Protein AF-A0A8J2P6U9-F1 (afdb_monomer_lite)

Radius of gyration: 31.97 Å; chains: 1; bounding box: 66×65×89 Å

InterPro domains:
  IPR006578 MADF domain [PF10545] (1-59)
  IPR006578 MADF domain [PS51029] (1-64)
  IPR039353 Transcription factor Adf-1 [PTHR12243] (1-194)

Organism: NCBI:txid39272

Structure (mmCIF, N/CA/C/O backbone):
data_AF-A0A8J2P6U9-F1
#
_entry.id   AF-A0A8J2P6U9-F1
#
loop_
_atom_site.group_PDB
_atom_site.id
_atom_site.type_symbol
_atom_site.label_atom_id
_atom_site.label_alt_id
_atom_site.label_comp_id
_atom_site.label_asym_id
_atom_site.label_entity_id
_atom_site.label_seq_id
_atom_site.pdbx_PDB_ins_code
_atom_site.Cartn_x
_atom_site.Cartn_y
_atom_site.Cartn_z
_atom_site.occupancy
_atom_site.B_iso_or_equiv
_atom_site.auth_seq_id
_atom_site.auth_comp_id
_atom_site.auth_asym_id
_atom_site.auth_atom_id
_atom_site.pdbx_PDB_model_num
ATOM 1 N N . MET A 1 1 ? -22.580 -12.834 6.975 1.00 87.69 1 MET A N 1
ATOM 2 C CA . MET A 1 1 ? -21.460 -12.932 6.014 1.00 87.69 1 MET A CA 1
ATOM 3 C C . MET A 1 1 ? -20.119 -12.371 6.513 1.00 87.69 1 MET A C 1
ATOM 5 O O . MET A 1 1 ? -19.287 -13.164 6.919 1.00 87.69 1 MET A O 1
ATOM 9 N N . TRP A 1 2 ? -19.844 -11.053 6.561 1.00 96.69 2 TRP A N 1
ATOM 10 C CA . TRP A 1 2 ? -18.490 -10.567 6.950 1.00 96.69 2 TRP A CA 1
ATOM 11 C C . TRP A 1 2 ? -18.058 -10.901 8.389 1.00 96.69 2 TRP A C 1
ATOM 13 O O . TRP A 1 2 ? -16.867 -11.063 8.644 1.00 96.69 2 TRP A O 1
ATOM 23 N N . LYS A 1 3 ? -19.014 -11.014 9.320 1.00 97.88 3 LYS A N 1
ATOM 24 C CA . LYS A 1 3 ? -18.744 -11.403 10.712 1.00 97.88 3 LYS A CA 1
ATOM 25 C C . LYS A 1 3 ? -18.171 -12.821 10.805 1.00 97.88 3 LYS A C 1
ATOM 27 O O . LYS A 1 3 ? -17.200 -13.021 11.512 1.00 97.88 3 LYS A O 1
ATOM 32 N N . GLU A 1 4 ? -18.696 -13.771 10.033 1.00 98.12 4 GLU A N 1
ATOM 33 C CA . GLU A 1 4 ? -18.226 -15.166 10.044 1.00 98.12 4 GLU A CA 1
ATOM 34 C C . GLU A 1 4 ? -16.792 -15.294 9.521 1.00 98.12 4 GLU A C 1
ATOM 36 O O . GLU A 1 4 ? -15.976 -16.010 10.099 1.00 98.12 4 GLU A O 1
ATOM 41 N N . VAL A 1 5 ? -16.462 -14.565 8.449 1.00 97.25 5 VAL A N 1
ATOM 42 C CA . VAL A 1 5 ? -15.096 -14.518 7.904 1.00 97.25 5 VAL A CA 1
ATOM 43 C C . VAL A 1 5 ? -14.132 -13.938 8.941 1.00 97.25 5 VAL A C 1
ATOM 45 O O . VAL A 1 5 ? -13.061 -14.493 9.169 1.00 97.25 5 VAL A O 1
ATOM 48 N N . ALA A 1 6 ? -14.535 -12.858 9.614 1.00 97.69 6 ALA A N 1
ATOM 49 C CA . ALA A 1 6 ? -13.771 -12.240 10.692 1.00 97.69 6 ALA A CA 1
ATOM 50 C C . ALA A 1 6 ? -13.547 -13.193 11.879 1.00 97.69 6 ALA A C 1
ATOM 52 O O . ALA A 1 6 ? -12.420 -13.313 12.359 1.00 97.69 6 ALA A O 1
ATOM 53 N N . THR A 1 7 ? -14.575 -13.948 12.281 1.00 98.19 7 THR A N 1
ATOM 54 C CA . THR A 1 7 ? -14.472 -14.987 13.316 1.00 98.19 7 THR A CA 1
ATOM 55 C C . THR A 1 7 ? -13.487 -16.088 12.920 1.00 98.19 7 THR A C 1
ATOM 57 O O . THR A 1 7 ? -12.610 -16.428 13.711 1.00 98.19 7 THR A O 1
ATOM 60 N N . LYS A 1 8 ? -13.566 -16.610 11.687 1.00 97.81 8 LYS A N 1
ATOM 61 C CA . LYS A 1 8 ? -12.635 -17.643 11.194 1.00 97.81 8 LYS A CA 1
ATOM 62 C C . LYS A 1 8 ? -11.186 -17.149 11.145 1.00 97.81 8 LYS A C 1
ATOM 64 O O . LYS A 1 8 ? -10.274 -17.900 11.474 1.00 97.81 8 LYS A O 1
ATOM 69 N N . LEU A 1 9 ? -10.980 -15.885 10.773 1.00 96.81 9 LEU A N 1
ATOM 70 C CA . LEU A 1 9 ? -9.660 -15.250 10.698 1.00 96.81 9 LEU A CA 1
ATOM 71 C C . LEU A 1 9 ? -9.182 -14.656 12.033 1.00 96.81 9 LEU A C 1
ATOM 73 O O . LEU A 1 9 ? -8.098 -14.071 12.074 1.00 96.81 9 LEU A O 1
ATOM 77 N N . LYS A 1 10 ? -9.978 -14.764 13.109 1.00 97.81 10 LYS A N 1
ATOM 78 C CA . LYS A 1 10 ? -9.696 -14.185 14.437 1.00 97.81 10 LYS A CA 1
ATOM 79 C C . LYS A 1 10 ? -9.263 -12.712 14.361 1.00 97.81 10 LYS A C 1
ATOM 81 O O . LYS A 1 10 ? -8.325 -12.292 15.030 1.00 97.81 10 LYS A O 1
ATOM 86 N N . SER A 1 11 ? -9.914 -11.940 13.493 1.00 97.00 11 SER A N 1
ATOM 87 C CA . SER A 1 11 ? -9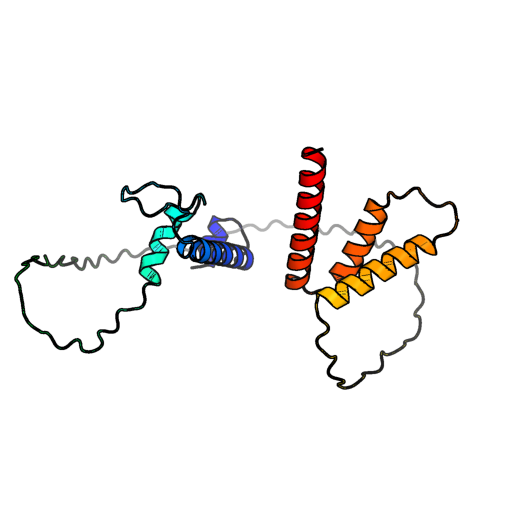.559 -10.550 13.184 1.00 97.00 11 SER A CA 1
ATOM 88 C C . SER A 1 11 ? -10.801 -9.666 13.169 1.00 97.00 11 SER A C 1
ATOM 90 O O . SER A 1 11 ? -11.902 -10.156 12.941 1.00 97.00 11 SER A O 1
ATOM 92 N N . ASP A 1 12 ? -10.637 -8.357 13.364 1.00 97.56 12 ASP A N 1
ATOM 93 C CA . ASP A 1 12 ? -11.759 -7.416 13.295 1.00 97.56 12 ASP A CA 1
ATOM 94 C C . ASP A 1 12 ? -12.357 -7.334 11.876 1.00 97.56 12 ASP A C 1
ATOM 96 O O . ASP A 1 12 ? -11.643 -7.371 10.866 1.00 97.56 12 ASP A O 1
ATOM 100 N N . VAL A 1 13 ? -13.681 -7.178 11.793 1.00 97.94 13 VAL A N 1
ATOM 101 C CA . VAL A 1 13 ? -14.428 -7.060 10.531 1.00 97.94 13 VAL A CA 1
ATOM 102 C C . VAL A 1 13 ? -13.905 -5.912 9.663 1.00 97.94 13 VAL A C 1
ATOM 104 O O . VAL A 1 13 ? -13.823 -6.049 8.440 1.00 97.94 13 VAL A O 1
ATOM 107 N N . THR A 1 14 ? -13.555 -4.778 10.268 1.00 97.31 14 THR A N 1
ATOM 108 C CA . THR A 1 14 ? -13.016 -3.602 9.573 1.00 97.31 14 THR A CA 1
ATOM 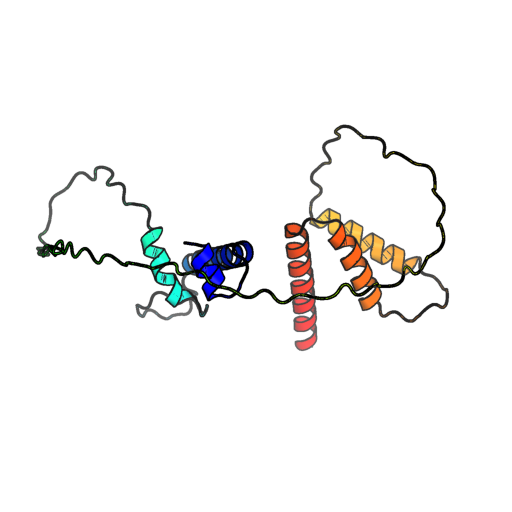109 C C . THR A 1 14 ? -11.667 -3.912 8.926 1.00 97.31 14 THR A C 1
ATOM 111 O O . THR A 1 14 ? -11.477 -3.638 7.738 1.00 97.31 14 THR A O 1
ATOM 114 N N . THR A 1 15 ? -10.774 -4.584 9.653 1.00 96.19 15 THR A N 1
ATOM 115 C CA . THR A 1 15 ? -9.463 -5.024 9.163 1.00 96.19 15 THR A CA 1
ATOM 116 C C . THR A 1 15 ? -9.602 -6.018 8.017 1.00 96.19 15 THR A C 1
ATOM 118 O O . THR A 1 15 ? -8.948 -5.858 6.985 1.00 96.19 15 THR A O 1
ATOM 121 N N . VAL A 1 16 ? -10.489 -7.009 8.150 1.00 98.00 16 VAL A N 1
ATOM 122 C CA . VAL A 1 16 ? -10.743 -8.003 7.095 1.00 98.00 16 VAL A CA 1
ATOM 123 C C . VAL A 1 16 ? -11.269 -7.330 5.829 1.00 98.00 16 VAL A C 1
ATOM 125 O O . VAL A 1 16 ? -10.755 -7.581 4.739 1.00 98.00 16 VAL A O 1
ATOM 128 N N . LYS A 1 17 ? -12.231 -6.409 5.957 1.00 97.00 17 LYS A N 1
ATOM 129 C CA . LYS A 1 17 ? -12.748 -5.638 4.817 1.00 97.00 17 LYS A CA 1
ATOM 130 C C . LYS A 1 17 ? -11.663 -4.786 4.157 1.00 97.00 17 LYS A C 1
ATOM 132 O O . LYS A 1 17 ? -11.590 -4.757 2.929 1.00 97.00 17 LYS A O 1
ATOM 137 N N . LYS A 1 18 ? -10.815 -4.117 4.948 1.00 97.31 18 LYS A N 1
ATOM 138 C CA . LYS A 1 18 ? -9.689 -3.314 4.441 1.00 97.31 18 LYS A CA 1
ATOM 139 C C . LYS A 1 18 ? -8.697 -4.190 3.671 1.00 97.31 18 LYS A C 1
ATOM 141 O O . LYS A 1 18 ? -8.331 -3.858 2.549 1.00 97.31 18 LYS A O 1
ATOM 146 N N . LYS A 1 19 ? -8.317 -5.347 4.222 1.00 96.88 19 LYS A N 1
ATOM 147 C CA . LYS A 1 19 ? -7.418 -6.306 3.559 1.00 96.88 19 LYS A CA 1
ATOM 148 C C . LYS A 1 19 ? -8.011 -6.855 2.264 1.00 96.88 19 LYS A C 1
ATOM 150 O O . LYS A 1 19 ? -7.319 -6.867 1.251 1.00 96.88 19 LYS A O 1
ATOM 155 N N . TRP A 1 20 ? -9.284 -7.248 2.276 1.00 96.69 20 TRP A N 1
ATOM 156 C CA . TRP A 1 20 ? -9.974 -7.723 1.077 1.00 96.69 20 TRP A CA 1
ATOM 157 C C . TRP A 1 20 ? -10.029 -6.655 -0.018 1.00 96.69 20 TRP A C 1
ATOM 159 O O . TRP A 1 20 ? -9.724 -6.945 -1.173 1.00 96.69 20 TRP A O 1
ATOM 169 N N . ARG A 1 21 ? -10.352 -5.405 0.341 1.00 96.50 21 ARG A N 1
ATOM 170 C CA . ARG A 1 21 ? -10.326 -4.275 -0.596 1.00 96.50 21 ARG A CA 1
ATOM 171 C C . ARG A 1 21 ? -8.948 -4.135 -1.243 1.00 96.50 21 ARG A C 1
ATOM 173 O O . ARG A 1 21 ? -8.860 -4.193 -2.461 1.00 96.50 21 ARG A O 1
ATOM 180 N N . ASN A 1 22 ? -7.887 -4.084 -0.439 1.00 95.62 22 ASN A N 1
ATOM 181 C CA . ASN A 1 22 ? -6.518 -3.945 -0.940 1.00 95.62 22 ASN A CA 1
ATOM 182 C C . ASN A 1 22 ? -6.092 -5.105 -1.859 1.00 95.62 22 ASN A C 1
ATOM 184 O O . ASN A 1 22 ? -5.378 -4.878 -2.839 1.00 95.62 22 ASN A O 1
ATOM 188 N N . LEU A 1 23 ? -6.518 -6.340 -1.556 1.00 96.62 23 LEU A N 1
ATOM 189 C CA . LEU A 1 23 ? -6.275 -7.508 -2.409 1.00 96.62 23 LEU A CA 1
ATOM 190 C C . LEU A 1 23 ? -6.957 -7.349 -3.769 1.00 96.62 23 LEU A C 1
ATOM 192 O O . LEU A 1 23 ? -6.298 -7.491 -4.795 1.00 96.62 23 LEU A O 1
ATOM 196 N N . ARG A 1 24 ? -8.246 -6.993 -3.792 1.00 96.06 24 ARG A N 1
ATOM 197 C CA . ARG A 1 24 ? -8.964 -6.757 -5.053 1.00 96.06 24 ARG A CA 1
ATOM 198 C C . ARG A 1 24 ? -8.372 -5.596 -5.848 1.00 96.06 24 ARG A C 1
ATOM 200 O O . ARG A 1 24 ? -8.187 -5.719 -7.050 1.00 96.06 24 ARG A O 1
ATOM 207 N N . ASP A 1 25 ? -8.050 -4.485 -5.194 1.00 94.81 25 ASP A N 1
ATOM 208 C CA . ASP A 1 25 ? -7.504 -3.304 -5.870 1.00 94.81 25 ASP A CA 1
ATOM 209 C C . ASP A 1 25 ? -6.138 -3.614 -6.496 1.00 94.81 25 ASP A C 1
ATOM 211 O O . ASP A 1 25 ? -5.843 -3.205 -7.620 1.00 94.81 25 ASP A O 1
ATOM 215 N N . THR A 1 26 ? -5.317 -4.403 -5.796 1.00 95.00 26 THR A N 1
ATOM 216 C CA . THR A 1 26 ? -4.050 -4.906 -6.337 1.00 95.00 26 THR A CA 1
ATOM 217 C C . THR A 1 26 ? -4.286 -5.855 -7.501 1.00 95.00 26 THR A C 1
ATOM 219 O O . THR A 1 26 ? -3.652 -5.681 -8.535 1.00 95.00 26 THR A O 1
ATOM 222 N N . PHE A 1 27 ? -5.241 -6.779 -7.387 1.00 94.38 27 PHE A N 1
ATOM 223 C CA . PHE A 1 27 ? -5.613 -7.667 -8.484 1.00 94.38 27 PHE A CA 1
ATOM 224 C C . PHE A 1 27 ? -5.993 -6.893 -9.749 1.00 94.38 27 PHE A C 1
ATOM 226 O O . PHE A 1 27 ? -5.438 -7.170 -10.805 1.00 94.38 27 PHE A O 1
ATOM 233 N N . TYR A 1 28 ? -6.859 -5.880 -9.651 1.00 91.00 28 TYR A N 1
ATOM 234 C CA . TYR A 1 28 ? -7.261 -5.088 -10.819 1.00 91.00 28 TYR A CA 1
ATOM 235 C C . TYR A 1 28 ? -6.119 -4.273 -11.418 1.00 91.00 28 TYR A C 1
ATOM 237 O O . TYR A 1 28 ? -6.088 -4.033 -12.624 1.00 91.00 28 TYR A O 1
ATOM 245 N N . ARG A 1 29 ? -5.177 -3.820 -10.587 1.00 90.50 29 ARG A N 1
ATOM 246 C CA . ARG A 1 29 ? -3.968 -3.165 -11.080 1.00 90.50 29 ARG A CA 1
ATOM 247 C C . ARG A 1 29 ? -3.098 -4.154 -11.848 1.00 90.50 29 ARG A C 1
ATOM 249 O O . ARG A 1 29 ? -2.648 -3.808 -12.930 1.00 90.50 29 ARG A O 1
ATOM 256 N N . GLU A 1 30 ? -2.888 -5.359 -11.317 1.00 89.69 30 GLU A N 1
ATOM 257 C CA . GLU A 1 30 ? -2.127 -6.423 -11.983 1.00 89.69 30 GLU A CA 1
ATOM 258 C C . GLU A 1 30 ? -2.811 -6.903 -13.269 1.00 89.69 30 GLU A C 1
ATOM 260 O O . GLU A 1 30 ? -2.143 -7.063 -14.282 1.00 89.69 30 GLU A O 1
ATOM 265 N N . SER A 1 31 ? -4.138 -7.061 -13.270 1.00 87.50 31 SER A N 1
ATOM 266 C CA . SER A 1 31 ? -4.892 -7.562 -14.426 1.00 87.50 31 SER A CA 1
ATOM 267 C C . SER A 1 31 ? -4.920 -6.584 -15.600 1.00 87.50 31 SER A C 1
ATOM 269 O O . SER A 1 31 ? -5.190 -6.987 -16.724 1.00 87.50 31 SER A O 1
ATOM 271 N N . LYS A 1 32 ? -4.691 -5.292 -15.337 1.00 85.75 32 LYS A N 1
ATOM 272 C CA . LYS A 1 32 ? -4.597 -4.237 -16.354 1.00 85.75 32 LYS A CA 1
ATOM 273 C C . LYS A 1 32 ? -3.173 -4.020 -16.857 1.00 85.75 32 LYS A C 1
ATOM 275 O O . LYS A 1 32 ? -2.986 -3.222 -17.775 1.00 85.75 32 LYS A O 1
ATOM 280 N N . LYS A 1 33 ? -2.165 -4.657 -16.250 1.00 83.38 33 LYS A N 1
ATOM 281 C CA . LYS A 1 33 ? -0.795 -4.515 -16.738 1.00 83.38 33 LYS A CA 1
ATOM 282 C C . LYS A 1 33 ? -0.704 -5.155 -18.121 1.00 83.38 33 LYS A C 1
ATOM 284 O O . LYS A 1 33 ? -1.152 -6.291 -18.280 1.00 83.38 33 LYS A O 1
ATOM 289 N N . PRO A 1 34 ? -0.127 -4.459 -19.112 1.00 74.06 34 PRO A N 1
ATOM 290 C CA . PRO A 1 34 ? 0.181 -5.101 -20.375 1.00 74.06 34 PRO A CA 1
ATOM 291 C C . PRO A 1 34 ? 1.160 -6.255 -20.111 1.00 74.06 34 PRO A C 1
ATOM 293 O O . PRO A 1 34 ? 2.001 -6.137 -19.209 1.00 74.06 34 PRO A O 1
ATOM 296 N N . PRO A 1 35 ? 1.068 -7.363 -20.866 1.00 66.94 35 PRO A N 1
ATOM 297 C CA . PRO A 1 35 ? 2.048 -8.435 -20.775 1.00 66.94 35 PRO A CA 1
ATOM 298 C C . PRO A 1 35 ? 3.436 -7.824 -20.980 1.00 66.94 35 PRO A C 1
ATOM 300 O O . PRO A 1 35 ? 3.684 -7.125 -21.964 1.00 66.94 35 PRO A O 1
ATOM 303 N N . SER A 1 36 ? 4.312 -7.999 -19.988 1.00 58.34 36 SER A N 1
ATOM 304 C CA . SER A 1 36 ? 5.626 -7.363 -19.989 1.00 58.34 36 SER A CA 1
ATOM 305 C C . SER A 1 36 ? 6.442 -7.966 -21.130 1.00 58.34 36 SER A C 1
ATOM 307 O O . SER A 1 36 ? 6.849 -9.123 -21.067 1.00 58.34 36 SER A O 1
ATOM 309 N N . GLY A 1 37 ? 6.612 -7.199 -22.205 1.00 56.00 37 GLY A N 1
ATOM 310 C CA . GLY A 1 37 ? 7.235 -7.658 -23.436 1.00 56.00 37 GLY A CA 1
ATOM 311 C C . GLY A 1 37 ? 8.704 -8.020 -23.251 1.00 56.00 37 GLY A C 1
ATOM 312 O O . GLY A 1 37 ? 9.538 -7.129 -23.138 1.00 56.00 37 GLY A O 1
ATOM 313 N N . THR A 1 38 ? 8.984 -9.321 -23.319 1.00 46.84 38 THR A N 1
ATOM 314 C CA . THR A 1 38 ? 10.192 -9.889 -23.930 1.00 46.84 38 THR A CA 1
ATOM 315 C C . THR A 1 38 ? 9.798 -11.221 -24.580 1.00 46.84 38 THR A C 1
ATOM 317 O O . THR A 1 38 ? 9.757 -12.248 -23.919 1.00 46.84 38 THR A O 1
ATOM 320 N N . GLY A 1 39 ? 9.444 -11.196 -25.867 1.00 47.31 39 GLY A N 1
ATOM 321 C CA . GLY A 1 39 ? 9.705 -12.299 -26.804 1.00 47.31 39 GLY A CA 1
ATOM 322 C C . GLY A 1 39 ? 9.080 -13.688 -26.612 1.00 47.31 39 GLY A C 1
ATOM 323 O O . GLY A 1 39 ? 9.527 -14.585 -27.314 1.00 47.31 39 GLY A O 1
ATOM 324 N N . ASN A 1 40 ? 8.080 -13.911 -25.754 1.00 44.72 40 ASN A N 1
ATOM 325 C CA . ASN A 1 40 ? 7.405 -15.216 -25.703 1.00 44.72 40 ASN A CA 1
ATOM 326 C C . ASN A 1 40 ? 6.062 -15.164 -26.438 1.00 44.72 40 ASN A C 1
ATOM 328 O O . ASN A 1 40 ? 5.016 -14.852 -25.879 1.00 44.72 40 ASN A O 1
ATOM 332 N N . GLU A 1 41 ? 6.125 -15.493 -27.723 1.00 49.22 41 GLU A N 1
ATOM 333 C CA . GLU A 1 41 ? 5.024 -15.664 -28.679 1.00 49.22 41 GLU A CA 1
ATOM 334 C C . GLU A 1 41 ? 4.161 -16.919 -28.434 1.00 49.22 41 GLU A C 1
ATOM 336 O O . GLU A 1 41 ? 3.479 -17.413 -29.328 1.00 49.22 41 GLU A O 1
ATOM 341 N N . THR A 1 42 ? 4.158 -17.457 -27.214 1.00 45.50 42 THR A N 1
ATOM 342 C CA . THR A 1 42 ? 3.490 -18.723 -26.901 1.00 45.50 42 THR A CA 1
ATOM 343 C C . THR A 1 42 ? 2.407 -18.511 -25.854 1.00 45.50 42 THR A C 1
ATOM 345 O O . THR A 1 42 ? 2.646 -18.727 -24.677 1.00 45.50 42 THR A O 1
ATOM 348 N N . GLY A 1 43 ? 1.233 -18.057 -26.306 1.00 48.31 43 GLY A N 1
ATOM 349 C CA . GLY A 1 43 ? -0.112 -18.462 -25.851 1.00 48.31 43 GLY A CA 1
ATOM 350 C C . GLY A 1 43 ? -0.539 -18.357 -24.378 1.00 48.31 43 GLY A C 1
ATOM 351 O O . GLY A 1 43 ? -1.730 -18.481 -24.111 1.00 48.31 43 GLY A O 1
ATOM 352 N N . GLU A 1 44 ? 0.354 -18.124 -23.425 1.00 53.09 44 GLU A N 1
ATOM 353 C CA . GLU A 1 44 ? 0.022 -18.027 -22.010 1.00 53.09 44 GLU A CA 1
ATOM 354 C C . GLU A 1 44 ? -0.112 -16.552 -21.655 1.00 53.09 44 GLU A C 1
ATOM 356 O O . GLU A 1 44 ? 0.869 -15.808 -21.611 1.00 53.09 44 GLU A O 1
ATOM 361 N N . GLU A 1 45 ? -1.358 -16.116 -21.455 1.00 58.47 45 GLU A N 1
ATOM 362 C CA . GLU A 1 45 ? -1.692 -14.811 -20.889 1.00 58.47 45 GLU A CA 1
ATOM 363 C C . GLU A 1 45 ? -0.716 -14.494 -19.755 1.00 58.47 45 GLU A C 1
ATOM 365 O O . GLU A 1 45 ? -0.734 -15.181 -18.734 1.00 58.47 45 GLU A O 1
ATOM 370 N N . GLY A 1 46 ? 0.156 -13.500 -19.960 1.00 56.84 46 GLY A N 1
ATOM 371 C CA . GLY A 1 46 ? 1.274 -13.196 -19.070 1.00 56.84 46 GLY A CA 1
ATOM 372 C C . GLY A 1 46 ? 0.847 -13.211 -17.606 1.00 56.84 46 GLY A C 1
ATOM 373 O O . GLY A 1 46 ? 0.211 -12.272 -17.122 1.00 56.84 46 GLY A O 1
ATOM 374 N N . GLN A 1 47 ? 1.166 -14.303 -16.914 1.00 67.00 47 GLN A N 1
ATOM 375 C CA . GLN A 1 47 ? 0.762 -14.492 -15.532 1.00 67.00 47 GLN A CA 1
ATOM 376 C C . GLN A 1 47 ? 1.505 -13.452 -14.695 1.00 67.00 47 GLN A C 1
ATOM 378 O O . GLN A 1 47 ? 2.734 -13.362 -14.737 1.00 67.00 47 GLN A O 1
ATOM 383 N N . SER A 1 48 ? 0.763 -12.615 -13.961 1.00 78.81 48 SER A N 1
ATOM 384 C CA . SER A 1 48 ? 1.384 -11.677 -13.024 1.00 78.81 48 SER A CA 1
ATOM 385 C C . SER A 1 48 ? 2.271 -12.459 -12.053 1.00 78.81 48 SER A C 1
ATOM 387 O O . SER A 1 48 ? 1.875 -13.507 -11.545 1.00 78.81 48 SER A O 1
ATOM 389 N N . SER A 1 49 ? 3.452 -11.923 -11.739 1.00 85.00 49 SER A N 1
ATOM 390 C CA . SER A 1 49 ? 4.356 -12.496 -10.732 1.00 85.00 49 SER A CA 1
ATOM 391 C C . SER A 1 49 ? 3.800 -12.417 -9.304 1.00 85.00 49 SER A C 1
ATOM 393 O O . SER A 1 49 ? 4.422 -12.895 -8.354 1.00 85.00 49 SER A O 1
ATOM 395 N N . TRP A 1 50 ? 2.631 -11.801 -9.121 1.00 90.88 50 TRP A N 1
ATOM 396 C CA . TRP A 1 50 ? 1.989 -11.674 -7.828 1.00 90.88 50 TRP A CA 1
ATOM 397 C C . TRP A 1 50 ? 1.343 -12.996 -7.389 1.00 90.88 50 TRP A C 1
ATOM 399 O O . TRP A 1 50 ? 0.389 -13.471 -7.995 1.00 90.88 50 TRP A O 1
ATOM 409 N N . THR A 1 51 ? 1.813 -13.559 -6.272 1.00 92.94 51 THR A N 1
ATOM 410 C CA . THR A 1 51 ? 1.434 -14.892 -5.752 1.00 92.94 51 THR A CA 1
ATOM 411 C C . THR A 1 51 ? -0.077 -15.119 -5.605 1.00 92.94 51 THR A C 1
ATOM 413 O O . THR A 1 51 ? -0.567 -16.241 -5.725 1.00 92.94 51 THR A O 1
ATOM 416 N N . TRP A 1 52 ? -0.840 -14.055 -5.349 1.00 93.12 52 TRP A N 1
ATOM 417 C CA . TRP A 1 52 ? -2.290 -14.130 -5.148 1.00 93.12 52 TRP A CA 1
ATOM 418 C C . TRP A 1 52 ? -3.098 -13.967 -6.438 1.00 93.12 52 TRP A C 1
ATOM 420 O O . TRP A 1 52 ? -4.312 -14.145 -6.409 1.00 93.12 52 TRP A O 1
ATOM 430 N N . PHE A 1 53 ? -2.453 -13.649 -7.563 1.00 91.56 53 PHE A N 1
ATOM 431 C CA . PHE A 1 53 ? -3.132 -13.342 -8.818 1.00 91.56 53 PHE A CA 1
ATOM 432 C C . PHE A 1 53 ? -3.981 -14.514 -9.319 1.00 91.56 53 PHE A C 1
ATOM 434 O O . PHE A 1 53 ? -5.173 -14.333 -9.560 1.00 91.56 53 PHE A O 1
ATOM 441 N N . CYS A 1 54 ? -3.413 -15.724 -9.370 1.00 90.69 54 CYS A N 1
ATOM 442 C CA . CYS A 1 54 ? -4.129 -16.925 -9.814 1.00 90.69 54 CYS A CA 1
ATOM 443 C C . CYS A 1 54 ? -5.339 -17.240 -8.919 1.00 90.69 54 CYS A C 1
ATOM 445 O O . CYS A 1 54 ? -6.403 -17.608 -9.404 1.00 90.69 54 CYS A O 1
ATOM 447 N N . HIS A 1 55 ? -5.214 -17.018 -7.608 1.00 93.44 55 HIS A N 1
ATOM 448 C CA . HIS A 1 55 ? -6.294 -17.260 -6.646 1.00 93.44 55 HIS A CA 1
ATOM 449 C C . HIS A 1 55 ? -7.451 -16.262 -6.779 1.00 93.44 55 HIS A C 1
ATOM 451 O O . HIS A 1 55 ? -8.562 -16.557 -6.354 1.00 93.44 55 HIS A O 1
ATOM 457 N N . LEU A 1 56 ? -7.196 -15.080 -7.344 1.00 93.75 56 LEU A N 1
ATOM 458 C CA . LEU A 1 56 ? -8.172 -14.003 -7.526 1.00 93.75 56 LEU A CA 1
ATOM 459 C C . LEU A 1 56 ? -8.694 -13.923 -8.968 1.00 93.75 56 LEU A C 1
ATOM 461 O O . LEU A 1 56 ? -9.489 -13.040 -9.275 1.00 93.75 56 LEU A O 1
ATOM 465 N N . GLN A 1 57 ? -8.293 -14.848 -9.845 1.00 91.44 57 GLN A N 1
ATOM 466 C CA . GLN A 1 57 ? -8.633 -14.823 -11.269 1.00 91.44 57 GLN A CA 1
ATOM 467 C C . GLN A 1 57 ? -10.144 -14.907 -11.532 1.00 91.44 57 GLN A C 1
ATOM 469 O O . GLN A 1 57 ? -10.622 -14.282 -12.476 1.00 91.44 57 GLN A O 1
ATOM 474 N N . PHE A 1 58 ? -10.903 -15.554 -10.640 1.00 91.88 58 PHE A N 1
ATOM 475 C CA . PHE A 1 58 ? -12.372 -15.603 -10.684 1.00 91.88 58 PHE A CA 1
ATOM 476 C C . PHE A 1 58 ? -13.040 -14.215 -10.616 1.00 91.88 58 PHE A C 1
ATOM 478 O O . PHE A 1 58 ? -14.205 -14.058 -10.969 1.00 91.88 58 PHE A O 1
ATOM 485 N N . LEU A 1 59 ? -12.321 -13.179 -10.166 1.00 91.19 59 LEU A N 1
ATOM 486 C CA . LEU A 1 59 ? -12.830 -11.807 -10.159 1.00 91.19 59 LEU A CA 1
ATOM 487 C C . LEU A 1 59 ? -12.902 -11.185 -11.560 1.00 91.19 59 LEU A C 1
ATOM 489 O O . LEU A 1 59 ? -13.569 -10.161 -11.710 1.00 91.19 59 LEU A O 1
ATOM 493 N N . LYS A 1 60 ? -12.244 -11.771 -12.576 1.00 88.00 60 LYS A N 1
ATOM 494 C CA . LYS A 1 60 ? -12.395 -11.334 -13.975 1.00 88.00 60 LYS A CA 1
ATOM 495 C C . LYS A 1 60 ? -13.849 -11.488 -14.435 1.00 88.00 60 LYS A C 1
ATOM 497 O O . LYS A 1 60 ? -14.390 -10.561 -15.029 1.00 88.00 60 LYS A O 1
ATOM 502 N N . ASP A 1 61 ? -14.484 -12.602 -14.081 1.00 83.69 61 ASP A N 1
ATOM 503 C CA . ASP A 1 61 ? -15.819 -12.965 -14.572 1.00 83.69 61 ASP A CA 1
ATOM 504 C C . ASP A 1 61 ? -16.921 -12.122 -13.923 1.00 83.69 61 ASP A C 1
ATOM 506 O O . ASP A 1 61 ? -17.874 -11.711 -14.577 1.00 83.69 61 ASP A O 1
ATOM 510 N N . VAL A 1 62 ? -16.762 -11.797 -12.637 1.00 80.69 62 VAL A N 1
ATOM 511 C CA . VAL A 1 62 ? -17.742 -11.013 -11.862 1.00 80.69 62 VAL A CA 1
ATOM 512 C C . VAL A 1 62 ? -17.826 -9.559 -12.338 1.00 80.69 62 VAL A C 1
ATOM 514 O O . VAL A 1 62 ? -18.868 -8.920 -12.206 1.00 80.69 62 VAL A O 1
ATOM 517 N N . ASN A 1 63 ? -16.726 -9.033 -12.878 1.00 69.25 63 ASN A N 1
ATOM 518 C CA . ASN A 1 63 ? -16.593 -7.636 -13.280 1.00 69.25 63 ASN A CA 1
ATOM 519 C C . ASN A 1 63 ? -16.529 -7.437 -14.798 1.00 69.25 63 ASN A C 1
ATOM 521 O O . ASN A 1 63 ? -16.313 -6.305 -15.244 1.00 69.25 63 ASN A O 1
ATOM 525 N N . ALA A 1 64 ? -16.701 -8.499 -15.588 1.00 70.44 64 ALA A N 1
ATOM 526 C CA . ALA A 1 64 ? -16.906 -8.340 -17.015 1.00 70.44 64 ALA A CA 1
ATOM 527 C C . ALA A 1 64 ? -18.118 -7.412 -17.206 1.00 70.44 64 ALA A C 1
ATOM 529 O O . ALA A 1 64 ? -19.149 -7.636 -16.562 1.00 70.44 64 ALA A O 1
ATOM 530 N N . PRO A 1 65 ? -18.011 -6.337 -18.013 1.00 66.94 65 PRO A N 1
ATOM 531 C CA . PRO A 1 65 ? -19.182 -5.543 -18.335 1.00 66.94 65 PRO A CA 1
ATOM 532 C C . PRO A 1 65 ? -20.226 -6.519 -18.867 1.00 66.94 65 PRO A C 1
ATOM 534 O O . PRO A 1 65 ? -19.945 -7.248 -19.820 1.00 66.94 65 PRO A O 1
ATOM 537 N N . LEU A 1 66 ? -21.386 -6.578 -18.201 1.00 59.50 66 LEU A N 1
ATOM 538 C CA . LEU A 1 66 ? -22.557 -7.265 -18.730 1.00 59.50 66 LEU A CA 1
ATOM 539 C C . LEU A 1 66 ? -22.652 -6.819 -20.181 1.00 59.50 66 LEU A C 1
ATOM 541 O O . LEU A 1 66 ? -22.790 -5.617 -20.431 1.00 59.50 66 LEU A O 1
ATOM 545 N N . GLN A 1 67 ? -22.457 -7.754 -21.115 1.00 55.09 67 GLN A N 1
ATOM 546 C CA . GLN A 1 67 ? -22.644 -7.476 -22.527 1.00 55.09 67 GLN A CA 1
ATOM 547 C C . GLN A 1 67 ? -24.099 -7.058 -22.658 1.00 55.09 67 GLN A C 1
ATOM 549 O O . GLN A 1 67 ? -25.010 -7.882 -22.692 1.00 55.09 67 GLN A O 1
ATOM 554 N N . THR A 1 68 ? -24.313 -5.749 -22.632 1.00 52.09 68 THR A N 1
ATOM 555 C CA . THR A 1 68 ? -25.573 -5.170 -23.035 1.00 52.09 68 THR A CA 1
ATOM 556 C C . THR A 1 68 ? -25.566 -5.441 -24.522 1.00 52.09 68 THR A C 1
ATOM 558 O O . THR A 1 68 ? -24.734 -4.894 -25.241 1.00 52.09 68 THR A O 1
ATOM 561 N N . TYR A 1 69 ? -26.370 -6.409 -24.940 1.00 61.75 69 TYR A N 1
ATOM 562 C CA . TYR A 1 69 ? -26.648 -6.718 -26.333 1.00 61.75 69 TYR A CA 1
ATOM 563 C C . TYR A 1 69 ? -27.276 -5.464 -26.948 1.00 61.75 69 TYR A C 1
ATOM 565 O O . TYR A 1 69 ? -28.488 -5.302 -27.020 1.00 61.75 69 TYR A O 1
ATOM 573 N N . GLU A 1 70 ? -26.435 -4.505 -27.309 1.00 53.81 70 GLU A N 1
ATOM 574 C CA . GLU A 1 70 ? -26.811 -3.452 -28.227 1.00 53.81 70 GLU A CA 1
ATOM 575 C C . GLU A 1 70 ? -27.102 -4.163 -29.551 1.00 53.81 70 GLU A C 1
ATOM 577 O O . GLU A 1 70 ? -26.330 -5.033 -29.950 1.00 53.81 70 GLU A O 1
ATOM 582 N N . ASN A 1 71 ? -28.269 -3.892 -30.141 1.00 57.28 71 ASN A N 1
ATOM 583 C CA . ASN A 1 71 ? -28.795 -4.536 -31.346 1.00 57.28 71 ASN A CA 1
ATOM 584 C C . ASN A 1 71 ? -27.750 -4.582 -32.478 1.00 57.28 71 ASN A C 1
ATOM 586 O O . ASN A 1 71 ? -27.733 -3.727 -33.362 1.00 57.28 71 ASN A O 1
ATOM 590 N N . SER A 1 72 ? -26.910 -5.609 -32.491 1.00 45.59 72 SER A N 1
ATOM 591 C CA . SER A 1 72 ? -26.134 -5.969 -33.663 1.00 45.59 72 SER A CA 1
ATOM 592 C C . SER A 1 72 ? -27.108 -6.616 -34.630 1.00 45.59 72 SER A C 1
ATOM 594 O O . SER A 1 72 ? -27.558 -7.742 -34.426 1.00 45.59 72 SER A O 1
ATOM 596 N N . ILE A 1 73 ? -27.483 -5.842 -35.645 1.00 53.25 73 ILE A N 1
ATOM 597 C CA . ILE A 1 73 ? -28.151 -6.315 -36.852 1.00 53.25 73 ILE A CA 1
ATOM 598 C C . ILE A 1 73 ? -27.376 -7.547 -37.330 1.00 53.25 73 ILE A C 1
ATOM 600 O O . ILE A 1 73 ? -26.183 -7.471 -37.618 1.00 53.25 73 ILE A O 1
ATOM 604 N N . ILE A 1 74 ? -28.052 -8.692 -37.304 1.00 48.56 74 ILE A N 1
ATOM 605 C CA . ILE A 1 74 ? -27.523 -9.984 -37.723 1.00 48.56 74 ILE A CA 1
ATOM 606 C C . ILE A 1 74 ? -27.388 -9.924 -39.245 1.00 48.56 74 ILE A C 1
ATOM 608 O O . ILE A 1 74 ? -28.396 -9.950 -39.947 1.00 48.56 74 ILE A O 1
ATOM 612 N N . GLU A 1 75 ? -26.162 -9.834 -39.753 1.00 52.78 75 GLU A N 1
ATOM 613 C CA . GLU A 1 75 ? -25.867 -10.363 -41.082 1.00 52.78 75 GLU A CA 1
ATOM 614 C C . GLU A 1 75 ? -25.517 -11.843 -40.902 1.00 52.78 75 GLU A C 1
ATOM 616 O O . GLU A 1 75 ? -24.544 -12.199 -40.234 1.00 52.78 75 GLU A O 1
ATOM 621 N N . GLU A 1 76 ? -26.404 -12.700 -41.407 1.00 56.94 76 GLU A N 1
ATOM 622 C CA . GLU A 1 76 ? -26.239 -14.148 -41.431 1.00 56.94 76 GLU A CA 1
ATOM 623 C C . GLU A 1 76 ? -25.097 -14.520 -42.379 1.00 56.94 76 GLU A C 1
ATOM 625 O O . GLU A 1 76 ? -25.228 -14.363 -43.591 1.00 56.94 76 GLU A O 1
ATOM 630 N N . ASP A 1 77 ? -24.017 -15.092 -41.848 1.00 45.06 77 ASP A N 1
ATOM 631 C CA . ASP A 1 77 ? -23.249 -16.073 -42.609 1.00 45.06 77 ASP A CA 1
ATOM 632 C C . ASP A 1 77 ? -22.550 -17.091 -41.690 1.00 45.06 77 ASP A C 1
ATOM 634 O O . ASP A 1 77 ? -21.911 -16.740 -40.696 1.00 45.06 77 ASP A O 1
ATOM 638 N N . GLY A 1 78 ? -22.657 -18.370 -42.056 1.00 41.25 78 GLY A N 1
ATOM 639 C CA . GLY A 1 78 ? -21.641 -19.374 -41.738 1.00 41.25 78 GLY A CA 1
ATOM 640 C C . GLY A 1 78 ? -21.694 -20.114 -40.395 1.00 41.25 78 GLY A C 1
ATOM 641 O O . GLY A 1 78 ? -20.756 -20.035 -39.607 1.00 41.25 78 GLY A O 1
ATOM 642 N N . ASN A 1 79 ? -22.723 -20.944 -40.200 1.00 51.84 79 ASN A N 1
ATOM 643 C CA . ASN A 1 79 ? -22.630 -22.318 -39.669 1.00 51.84 79 ASN A CA 1
ATOM 644 C C . ASN A 1 79 ? -21.493 -22.642 -38.660 1.00 51.84 79 ASN A C 1
ATOM 646 O O . ASN A 1 79 ? -20.409 -23.084 -39.052 1.00 51.84 79 ASN A O 1
ATOM 650 N N . ARG A 1 80 ? -21.789 -22.561 -37.353 1.00 46.53 80 ARG A N 1
ATOM 651 C CA . ARG A 1 80 ? -21.152 -23.390 -36.310 1.00 46.53 80 ARG A CA 1
ATOM 652 C C . ARG A 1 80 ? -22.192 -23.835 -35.285 1.00 46.53 80 ARG A C 1
ATOM 654 O O . ARG A 1 80 ? -22.474 -23.146 -34.309 1.00 46.53 80 ARG A O 1
ATOM 661 N N . GLU A 1 81 ? -22.748 -25.010 -35.539 1.00 43.16 81 GLU A N 1
ATOM 662 C CA . GLU A 1 81 ? -23.546 -25.796 -34.606 1.00 43.16 81 GLU A CA 1
ATOM 663 C C . GLU A 1 81 ? -22.700 -26.132 -33.362 1.00 43.16 81 GLU A C 1
ATOM 665 O O . GLU A 1 81 ? -21.788 -26.954 -33.404 1.00 43.16 81 GLU A O 1
ATOM 670 N N . CYS A 1 82 ? -22.959 -25.431 -32.257 1.00 34.75 82 CYS A N 1
ATOM 671 C CA . CYS A 1 82 ? -22.478 -25.795 -30.927 1.00 34.75 82 CYS A CA 1
ATOM 672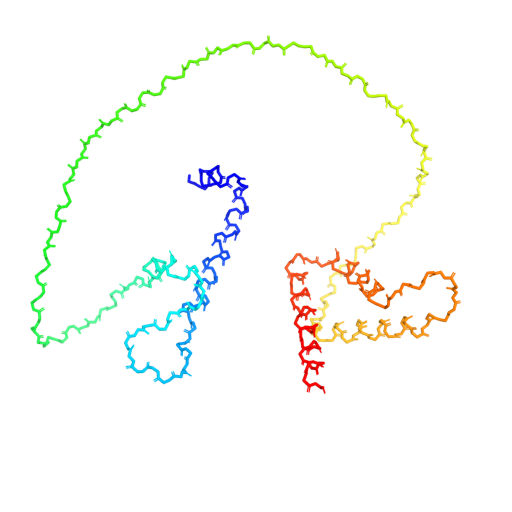 C C . CYS A 1 82 ? -23.712 -26.065 -30.070 1.00 34.75 82 CYS A C 1
ATOM 674 O O . CYS A 1 82 ? -24.364 -25.150 -29.561 1.00 34.75 82 CYS A O 1
ATOM 676 N N . THR A 1 83 ? -24.077 -27.341 -30.006 1.00 37.56 83 THR A N 1
ATOM 677 C CA . THR A 1 83 ? -25.232 -27.869 -29.289 1.00 37.56 83 THR A CA 1
ATOM 678 C C . THR A 1 83 ? -25.116 -27.520 -27.808 1.00 37.56 83 THR A C 1
ATOM 680 O O . THR A 1 83 ? -24.326 -28.093 -27.063 1.00 37.56 83 THR A O 1
ATOM 683 N N . ARG A 1 84 ? -25.906 -26.531 -27.386 1.00 43.69 84 ARG A N 1
ATOM 684 C CA . ARG A 1 84 ? -26.091 -26.135 -25.990 1.00 43.69 84 ARG A CA 1
ATOM 685 C C . ARG A 1 84 ? -26.896 -27.220 -25.282 1.00 43.69 84 ARG A C 1
ATOM 687 O O . ARG A 1 84 ? -28.125 -27.170 -25.265 1.00 43.69 84 ARG A O 1
ATOM 694 N N . GLU A 1 85 ? -26.202 -28.191 -24.700 1.00 39.44 85 GLU A N 1
ATOM 695 C CA . GLU A 1 85 ? -26.800 -29.096 -23.723 1.00 39.44 85 GLU A CA 1
ATOM 696 C C . GLU A 1 85 ? -27.326 -28.267 -22.548 1.00 39.44 85 GLU A C 1
ATOM 698 O O . GLU A 1 85 ? -26.598 -27.562 -21.844 1.00 39.44 85 GLU A O 1
ATOM 703 N N . GLN A 1 86 ? -28.645 -28.303 -22.386 1.00 38.66 86 GLN A N 1
ATOM 704 C CA . GLN A 1 86 ? -29.319 -27.763 -21.226 1.00 38.66 86 GLN A CA 1
ATOM 705 C C . GLN A 1 86 ? -28.970 -28.650 -20.033 1.00 38.66 86 GLN A C 1
ATOM 707 O O . GLN A 1 86 ? -29.485 -29.757 -19.899 1.00 38.66 86 GLN A O 1
ATOM 712 N N . VAL A 1 87 ? -28.103 -28.159 -19.150 1.00 38.97 87 VAL A N 1
ATOM 713 C CA . VAL A 1 87 ? -27.973 -28.719 -17.805 1.00 38.97 87 VAL A CA 1
ATOM 714 C C . VAL A 1 87 ? -29.221 -28.303 -17.030 1.00 38.97 87 VAL A C 1
ATOM 716 O O . VAL A 1 87 ? -29.286 -27.228 -16.435 1.00 38.97 87 VAL A O 1
ATOM 719 N N . THR A 1 88 ? -30.247 -29.148 -17.083 1.00 39.31 88 THR A N 1
ATOM 720 C CA . THR A 1 88 ? -31.340 -29.160 -16.112 1.00 39.31 88 THR A CA 1
ATOM 721 C C . THR A 1 88 ? -30.747 -29.458 -14.740 1.00 39.31 88 THR A C 1
ATOM 723 O O . THR A 1 88 ? -30.368 -30.592 -14.451 1.00 39.31 88 THR A O 1
ATOM 726 N N . PHE A 1 89 ? -30.635 -28.425 -13.906 1.00 40.81 89 PHE A N 1
ATOM 727 C CA . PHE A 1 89 ? -30.371 -28.568 -12.479 1.00 40.81 89 PHE A CA 1
ATOM 728 C C . PHE A 1 89 ? -31.598 -29.217 -11.821 1.00 40.81 89 PHE A C 1
ATOM 730 O O . PHE A 1 89 ? -32.679 -28.630 -11.890 1.00 40.81 89 PHE A O 1
ATOM 737 N N . PRO A 1 90 ? -31.480 -30.402 -11.193 1.00 55.50 90 PRO A N 1
ATOM 738 C CA . PRO A 1 90 ? -32.569 -30.945 -10.401 1.00 55.50 90 PRO A CA 1
ATOM 739 C C . PRO A 1 90 ? -32.756 -30.099 -9.137 1.00 55.50 90 PRO A C 1
ATOM 741 O O . PRO A 1 90 ? -31.866 -29.983 -8.293 1.00 55.50 90 PRO A O 1
ATOM 744 N N . GLU A 1 91 ? -33.943 -29.512 -9.040 1.00 47.59 91 GLU A N 1
ATOM 745 C CA . GLU A 1 91 ? -34.548 -28.961 -7.835 1.00 47.59 91 GLU A CA 1
ATOM 746 C C . GLU A 1 91 ? -34.648 -30.081 -6.789 1.00 47.59 91 GLU A C 1
ATOM 748 O O . GLU A 1 91 ? -35.558 -30.905 -6.817 1.00 47.59 91 GLU A O 1
ATOM 753 N N . ASN A 1 92 ? -33.654 -30.162 -5.902 1.00 48.44 92 ASN A N 1
ATOM 754 C CA . ASN A 1 92 ? -33.704 -31.028 -4.732 1.00 48.44 92 ASN A CA 1
ATOM 755 C C . ASN A 1 92 ? -34.002 -30.169 -3.502 1.00 48.44 92 ASN A C 1
ATOM 757 O O . ASN A 1 92 ? -33.105 -29.662 -2.826 1.00 48.44 92 ASN A O 1
ATOM 761 N N . THR A 1 93 ? -35.292 -29.985 -3.243 1.00 51.84 93 THR A N 1
ATOM 762 C CA . THR A 1 93 ? -35.822 -29.555 -1.954 1.00 51.84 93 THR A CA 1
ATOM 763 C C . THR A 1 93 ? -35.694 -30.714 -0.968 1.00 51.84 93 THR A C 1
ATOM 765 O O . THR A 1 93 ? -36.596 -31.539 -0.842 1.00 51.84 93 THR A O 1
ATOM 768 N N . SER A 1 94 ? -34.566 -30.784 -0.264 1.00 52.84 94 SER A N 1
ATOM 769 C CA . SER A 1 94 ? -34.479 -31.531 0.990 1.00 52.84 94 SER A CA 1
ATOM 770 C C . SER A 1 94 ? -34.401 -30.532 2.139 1.00 52.84 94 SER A C 1
ATOM 772 O O . SER A 1 94 ? -33.334 -29.987 2.435 1.00 52.84 94 SER A O 1
ATOM 774 N N . GLU A 1 95 ? -35.555 -30.275 2.750 1.00 48.56 95 GLU A N 1
ATOM 775 C CA . GLU A 1 95 ? -35.664 -29.694 4.083 1.00 48.56 95 GLU A CA 1
ATOM 776 C C . GLU A 1 95 ? -34.826 -30.533 5.052 1.00 48.56 95 GLU A C 1
ATOM 778 O O . GLU A 1 95 ? -35.109 -31.703 5.300 1.00 48.56 95 GLU A O 1
ATOM 783 N N . VAL A 1 96 ? -33.767 -29.931 5.584 1.00 49.22 96 VAL A N 1
ATOM 784 C CA . VAL A 1 96 ? -33.092 -30.429 6.779 1.00 49.22 96 VAL A CA 1
ATOM 785 C C . VAL A 1 96 ? -33.361 -29.399 7.863 1.00 49.22 96 VAL A C 1
ATOM 787 O O . VAL A 1 96 ? -32.725 -28.345 7.915 1.00 49.22 96 VAL A O 1
ATOM 790 N N . GLU A 1 97 ? -34.349 -29.699 8.702 1.00 50.47 97 GLU A N 1
ATOM 791 C CA . GLU A 1 97 ? -34.573 -29.021 9.972 1.00 50.47 97 GLU A CA 1
ATOM 792 C C . GLU A 1 97 ? -33.324 -29.193 10.846 1.00 50.47 97 GLU A C 1
ATOM 794 O O . GLU A 1 97 ? -33.065 -30.260 11.404 1.00 50.47 97 GLU A O 1
ATOM 799 N N . ILE A 1 98 ? -32.518 -28.137 10.968 1.00 45.94 98 ILE A N 1
ATOM 800 C CA . ILE A 1 98 ? -31.461 -28.084 11.978 1.00 45.94 98 ILE A CA 1
ATOM 801 C C . ILE A 1 98 ? -32.098 -27.568 13.267 1.00 45.94 98 ILE A C 1
ATOM 803 O O . ILE A 1 98 ? -32.205 -26.365 13.508 1.00 45.94 98 ILE A O 1
ATOM 807 N N . PHE A 1 99 ? -32.535 -28.515 14.090 1.00 40.34 99 PHE A N 1
ATOM 808 C CA . PHE A 1 99 ? -32.999 -28.304 15.454 1.00 40.34 99 PHE A CA 1
ATOM 809 C C . PHE A 1 99 ? -31.778 -28.027 16.351 1.00 40.34 99 PHE A C 1
ATOM 811 O O . PHE A 1 99 ? -31.103 -28.952 16.799 1.00 40.34 99 PHE A O 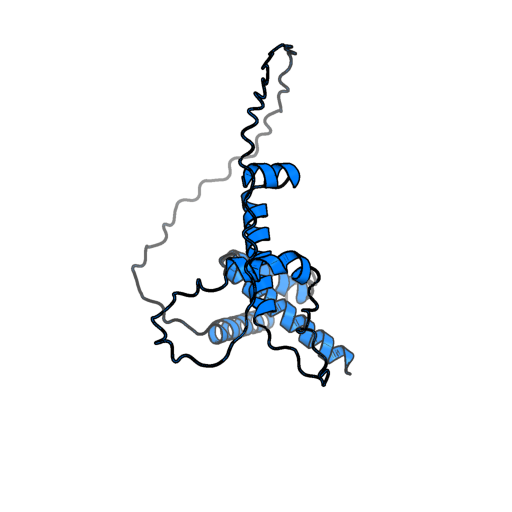1
ATOM 818 N N . ILE A 1 100 ? -31.439 -26.753 16.584 1.00 55.72 100 ILE A N 1
ATOM 819 C CA . ILE A 1 100 ? -30.446 -26.377 17.605 1.00 55.72 100 ILE A CA 1
ATOM 820 C C . ILE A 1 100 ? -31.199 -26.100 18.904 1.00 55.72 100 ILE A C 1
ATOM 822 O O . ILE A 1 100 ? -31.780 -25.031 19.090 1.00 55.72 100 ILE A O 1
ATOM 826 N N . GLN A 1 101 ? -31.189 -27.090 19.797 1.00 50.16 101 GLN A N 1
ATOM 827 C CA . GLN A 1 101 ? -31.573 -26.922 21.193 1.00 50.16 101 GLN A CA 1
ATOM 828 C C . GLN A 1 101 ? -30.576 -25.983 21.880 1.00 50.16 101 GLN A C 1
ATOM 830 O O . GLN A 1 101 ? -29.392 -26.287 22.011 1.00 50.16 101 GLN A O 1
ATOM 835 N N . ASN A 1 102 ? -31.086 -24.831 22.311 1.00 55.00 102 ASN A N 1
ATOM 836 C CA . ASN A 1 102 ? -30.523 -24.084 23.423 1.00 55.00 102 ASN A CA 1
ATOM 837 C C . ASN A 1 102 ? -30.858 -24.848 24.703 1.00 55.00 102 ASN A C 1
ATOM 839 O O . ASN A 1 102 ? -32.036 -24.984 25.029 1.00 55.00 102 ASN A O 1
ATOM 843 N N . GLU A 1 103 ? -29.841 -25.261 25.450 1.00 62.31 103 GLU A N 1
ATOM 844 C CA . GLU A 1 103 ? -30.003 -25.594 26.858 1.00 62.31 103 GLU A CA 1
ATOM 845 C C . GLU A 1 103 ? -28.974 -24.802 27.659 1.00 62.31 103 GLU A C 1
ATOM 847 O O . GLU A 1 103 ? -27.767 -24.841 27.412 1.00 62.31 103 GLU A O 1
ATOM 852 N N . ALA A 1 104 ? -29.523 -23.963 28.528 1.00 58.44 104 ALA A N 1
ATOM 853 C CA . ALA A 1 104 ? -28.826 -23.120 29.469 1.00 58.44 104 ALA A CA 1
ATOM 854 C C . ALA A 1 104 ? -28.647 -23.890 30.774 1.00 58.44 104 ALA A C 1
ATOM 856 O O . ALA A 1 104 ? -29.603 -24.497 31.227 1.00 58.44 104 ALA A O 1
ATOM 857 N N . GLU A 1 105 ? -27.466 -23.796 31.376 1.00 48.84 105 GLU A N 1
ATOM 858 C CA . GLU A 1 105 ? -27.154 -23.983 32.803 1.00 48.84 105 GLU A CA 1
ATOM 859 C C . GLU A 1 105 ? -25.622 -23.867 32.915 1.00 48.84 105 GLU A C 1
ATOM 861 O O . GLU A 1 105 ? -24.910 -24.225 31.983 1.00 48.84 105 GLU A O 1
ATOM 866 N N . SER A 1 106 ? -24.964 -23.440 33.983 1.00 42.31 106 SER A N 1
ATOM 867 C CA . SER A 1 106 ? -25.214 -22.673 35.206 1.00 42.31 106 SER A CA 1
ATOM 868 C C . SER A 1 106 ? -23.824 -22.599 35.896 1.00 42.31 106 SER A C 1
ATOM 870 O O . SER A 1 106 ? -22.882 -23.243 35.430 1.00 42.31 106 SER A O 1
ATOM 872 N N . ALA A 1 107 ? -23.710 -21.875 37.012 1.00 51.84 107 ALA A N 1
ATOM 873 C CA . ALA A 1 107 ? -22.524 -21.576 37.843 1.00 51.84 107 ALA A CA 1
ATOM 874 C C . ALA A 1 107 ? -21.758 -20.306 37.414 1.00 51.84 107 ALA A C 1
ATOM 876 O O . ALA A 1 107 ? -21.081 -20.280 36.392 1.00 51.84 107 ALA A O 1
ATOM 877 N N . GLU A 1 108 ? -21.865 -19.149 38.076 1.00 51.75 108 GLU A N 1
ATOM 878 C CA . GLU A 1 108 ? -22.015 -18.807 39.509 1.00 51.75 108 GLU A CA 1
ATOM 879 C C . GLU A 1 108 ? -20.809 -19.154 40.395 1.00 51.75 108 GLU A C 1
ATOM 881 O O . GLU A 1 108 ? -20.870 -20.006 41.276 1.00 51.75 108 GLU A O 1
ATOM 886 N N . ASN A 1 109 ? -19.723 -18.397 40.206 1.00 58.62 109 ASN A N 1
ATOM 887 C CA . ASN A 1 109 ? -18.622 -18.245 41.163 1.00 58.62 109 ASN A CA 1
ATOM 888 C C . ASN A 1 109 ? -18.227 -16.749 41.123 1.00 58.62 109 ASN A C 1
ATOM 890 O O . ASN A 1 109 ? -17.587 -16.300 40.180 1.00 58.62 109 ASN A O 1
ATOM 894 N N . SER A 1 110 ? -18.849 -15.866 41.907 1.00 38.97 110 SER A N 1
ATOM 895 C CA . SER A 1 110 ? -18.509 -15.499 43.291 1.00 38.97 110 SER A CA 1
ATOM 896 C C . SER A 1 110 ? -17.053 -15.039 43.504 1.00 38.97 110 SER A C 1
ATOM 898 O O . SER A 1 110 ? -16.128 -15.826 43.340 1.00 38.97 110 SER A O 1
ATOM 900 N N . THR A 1 111 ? -16.914 -13.809 44.036 1.00 41.12 111 THR A N 1
ATOM 901 C CA . THR A 1 111 ? -15.824 -13.358 44.943 1.00 41.12 111 THR A CA 1
ATOM 902 C C . THR A 1 111 ? -14.495 -13.000 44.238 1.00 41.12 111 THR A C 1
ATOM 904 O O . THR A 1 111 ? -13.814 -13.861 43.712 1.00 41.12 111 THR A O 1
ATOM 907 N N . THR A 1 112 ? -13.994 -11.757 44.157 1.00 58.72 112 THR A N 1
ATOM 908 C CA . THR A 1 112 ? -13.784 -10.722 45.194 1.00 58.72 112 THR A CA 1
ATOM 909 C C . THR A 1 112 ? -13.313 -9.402 44.542 1.00 58.72 112 THR A C 1
ATOM 911 O O . THR A 1 112 ? -12.680 -9.451 43.487 1.00 58.72 112 THR A O 1
ATOM 914 N N . PRO A 1 113 ? -13.525 -8.233 45.179 1.00 54.34 113 PRO A N 1
ATOM 915 C CA . PRO A 1 113 ? -12.986 -6.951 44.732 1.00 54.34 113 PRO A CA 1
ATOM 916 C C . PRO A 1 113 ? -11.571 -6.723 45.288 1.00 54.34 113 PRO A C 1
ATOM 918 O O . PRO A 1 113 ? -11.373 -6.677 46.501 1.00 54.34 113 PRO A O 1
ATOM 921 N N . ILE A 1 114 ? -10.584 -6.536 44.408 1.00 47.69 114 ILE A N 1
ATOM 922 C CA . ILE A 1 114 ? -9.256 -6.051 44.804 1.00 47.69 114 ILE A CA 1
ATOM 923 C C . ILE A 1 114 ? -9.268 -4.527 44.730 1.00 47.69 114 ILE A C 1
ATOM 925 O O . ILE A 1 114 ? -9.354 -3.933 43.656 1.00 47.69 114 ILE A O 1
ATOM 929 N N . GLN A 1 115 ? -9.189 -3.909 45.907 1.00 45.50 115 GLN A N 1
ATOM 930 C CA . GLN A 1 115 ? -8.895 -2.495 46.078 1.00 45.50 115 GLN A CA 1
ATOM 931 C C . GLN A 1 115 ? -7.495 -2.203 45.529 1.00 45.50 115 GLN A C 1
ATOM 933 O O . GLN A 1 115 ? -6.501 -2.702 46.055 1.00 45.50 115 GLN A O 1
ATOM 938 N N . ILE A 1 116 ? -7.416 -1.382 44.483 1.00 51.97 116 ILE A N 1
ATOM 939 C CA . ILE A 1 116 ? -6.162 -0.752 44.075 1.00 51.97 116 ILE A CA 1
ATOM 940 C C . ILE A 1 116 ? -6.145 0.640 44.687 1.00 51.97 116 ILE A C 1
ATOM 942 O O . ILE A 1 116 ? -7.007 1.477 44.428 1.00 51.97 116 ILE A O 1
ATOM 946 N N . VAL A 1 117 ? -5.151 0.815 45.546 1.00 53.88 117 VAL A N 1
ATOM 947 C CA . VAL A 1 117 ? -4.844 2.005 46.322 1.00 53.88 117 VAL A CA 1
ATOM 948 C C . VAL A 1 117 ? -4.650 3.211 45.405 1.00 53.88 117 VAL A C 1
ATOM 950 O O . VAL A 1 117 ? -3.836 3.212 44.481 1.00 53.88 117 VAL A O 1
ATOM 953 N N . GLU A 1 118 ? -5.416 4.244 45.721 1.00 48.19 118 GLU A N 1
ATOM 954 C CA . GLU A 1 118 ? -5.335 5.606 45.222 1.00 48.19 118 GLU A CA 1
ATOM 955 C C . GLU A 1 118 ? -3.980 6.229 45.595 1.00 48.19 118 GLU A C 1
ATOM 957 O O . GLU A 1 118 ? -3.730 6.590 46.744 1.00 48.19 118 GLU A O 1
ATOM 962 N N . VAL A 1 119 ? -3.079 6.350 44.615 1.00 54.03 119 VAL A N 1
ATOM 963 C CA . V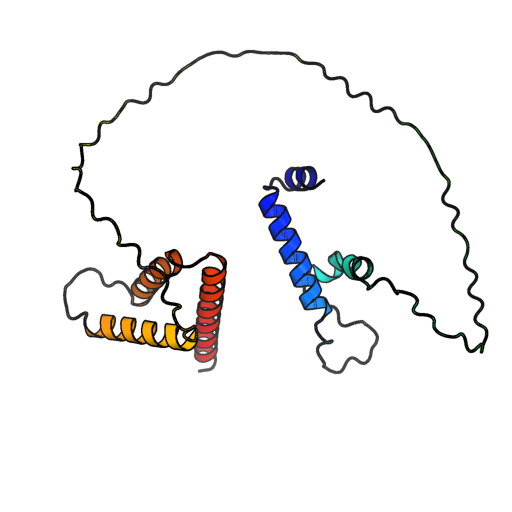AL A 1 119 ? -1.866 7.169 44.741 1.00 54.03 119 VAL A CA 1
ATOM 964 C C . VAL A 1 119 ? -2.182 8.557 44.203 1.00 54.03 119 VAL A C 1
ATOM 966 O O . VAL A 1 119 ? -2.218 8.790 42.993 1.00 54.03 119 VAL A O 1
ATOM 969 N N . GLN A 1 120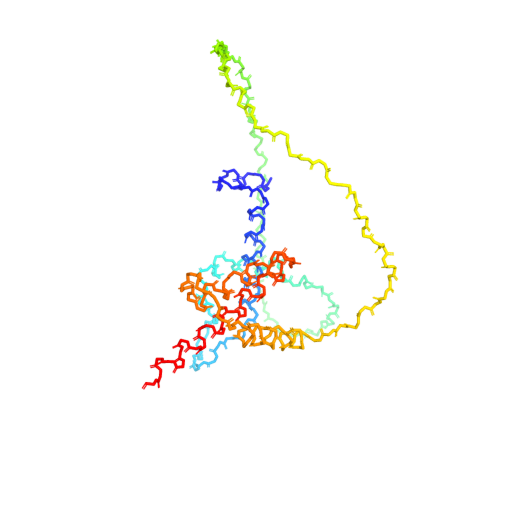 ? -2.403 9.484 45.131 1.00 47.38 120 GLN A N 1
ATOM 970 C CA . GLN A 1 120 ? -2.507 10.911 44.861 1.00 47.38 120 GLN A CA 1
ATOM 971 C C . GLN A 1 120 ? -1.223 11.410 44.180 1.00 47.38 120 GLN A C 1
ATOM 973 O O . GLN A 1 120 ? -0.122 11.283 44.719 1.00 47.38 120 GLN A O 1
ATOM 978 N N . LYS A 1 121 ? -1.369 12.008 42.993 1.00 53.75 121 LYS A N 1
ATOM 979 C CA . LYS A 1 121 ? -0.352 12.864 42.372 1.00 53.75 121 LYS A CA 1
ATOM 980 C C . LYS A 1 121 ? -0.826 14.319 42.390 1.00 53.75 121 LYS A C 1
ATOM 982 O O . LYS A 1 121 ? -2.022 14.570 42.239 1.00 53.75 121 LYS A O 1
ATOM 987 N N . PRO A 1 122 ? 0.097 15.270 42.602 1.00 55.72 122 PRO A N 1
ATOM 988 C CA . PRO A 1 122 ? -0.232 16.635 42.973 1.00 55.72 122 PRO A CA 1
ATOM 989 C C . PRO A 1 122 ? -0.908 17.420 41.848 1.00 55.72 122 PRO A C 1
ATOM 991 O O . PRO A 1 122 ? -0.539 17.340 40.677 1.00 55.72 122 PRO A O 1
ATOM 994 N N . VAL A 1 123 ? -1.875 18.221 42.293 1.00 48.12 123 VAL A N 1
ATOM 995 C CA . VAL A 1 123 ? -2.515 19.356 41.628 1.00 48.12 123 VAL A CA 1
ATOM 996 C C . VAL A 1 123 ? -1.504 20.122 40.774 1.00 48.12 123 VAL A C 1
ATOM 998 O O . VAL A 1 123 ? -0.619 20.797 41.296 1.00 48.12 123 VAL A O 1
ATOM 1001 N N . SER A 1 124 ? -1.657 20.023 39.452 1.00 51.38 124 SER A N 1
ATOM 1002 C CA . SER A 1 124 ? -1.004 20.915 38.501 1.00 51.38 124 SER A CA 1
ATOM 1003 C C . SER A 1 124 ? -2.001 21.985 38.069 1.00 51.38 124 SER A C 1
ATOM 1005 O O . SER A 1 124 ? -3.148 21.709 37.711 1.00 51.38 124 SER A O 1
ATOM 1007 N N . SER A 1 125 ? -1.550 23.218 38.214 1.00 48.94 125 SER A N 1
ATOM 1008 C CA . SER A 1 125 ? -2.279 24.470 38.127 1.00 48.94 125 SER A CA 1
ATOM 1009 C C . SER A 1 125 ? -3.032 24.639 36.809 1.00 48.94 125 SER A C 1
ATOM 1011 O O . SER A 1 125 ? -2.493 24.433 35.725 1.00 48.94 125 SER A O 1
ATOM 1013 N N . ARG A 1 126 ? -4.278 25.108 36.921 1.00 39.09 126 ARG A N 1
ATOM 1014 C CA . ARG A 1 126 ? -5.050 25.684 35.818 1.00 39.09 126 ARG A CA 1
ATOM 1015 C C . ARG A 1 126 ? -4.311 26.905 35.272 1.00 39.09 126 ARG A C 1
ATOM 1017 O O . ARG A 1 126 ? -4.205 27.907 35.977 1.00 39.09 126 ARG A O 1
ATOM 1024 N N . THR A 1 127 ? -3.887 26.852 34.015 1.00 41.59 127 THR A N 1
ATOM 1025 C CA . THR A 1 127 ? -3.537 28.052 33.248 1.00 41.59 127 THR A CA 1
ATOM 1026 C C . THR A 1 127 ? -4.721 28.428 32.370 1.00 41.59 127 THR A C 1
ATOM 1028 O O . THR A 1 127 ? -5.289 27.601 31.657 1.00 41.59 127 THR A O 1
ATOM 1031 N N . LEU A 1 128 ? -5.122 29.685 32.512 1.00 43.66 128 LEU A N 1
ATOM 1032 C CA . LEU A 1 128 ? -6.254 30.326 31.864 1.00 43.66 128 LEU A CA 1
ATOM 1033 C C . LEU A 1 128 ? -6.104 30.358 30.340 1.00 43.66 128 LEU A C 1
ATOM 1035 O O . LEU A 1 128 ? -5.002 30.354 29.794 1.00 43.66 128 LEU A O 1
ATOM 1039 N N . GLY A 1 129 ? -7.262 30.358 29.683 1.00 42.50 129 GLY A N 1
ATOM 1040 C CA . GLY A 1 129 ? -7.419 30.123 28.261 1.00 42.50 129 GLY A CA 1
ATOM 1041 C C . GLY A 1 129 ? -6.792 31.165 27.343 1.00 42.50 129 GLY A C 1
ATOM 1042 O O . GLY A 1 129 ? -6.698 32.351 27.647 1.00 42.50 129 GLY A O 1
ATOM 1043 N N . SER A 1 130 ? -6.471 30.692 26.145 1.00 41.78 130 SER A N 1
ATOM 1044 C CA . SER A 1 130 ? -6.419 31.514 24.948 1.00 41.78 130 SER A CA 1
ATOM 1045 C C . SER A 1 130 ? -7.155 30.749 23.854 1.00 41.78 130 SER A C 1
ATOM 1047 O O . SER A 1 130 ? -6.744 29.671 23.427 1.00 41.78 130 SER A O 1
ATOM 1049 N N . THR A 1 131 ? -8.329 31.256 23.501 1.00 43.88 131 THR A N 1
ATOM 1050 C CA . THR A 1 131 ? -9.163 30.746 22.418 1.00 43.88 131 THR A CA 1
ATOM 1051 C C . THR A 1 131 ? -8.482 31.033 21.076 1.00 43.88 131 THR A C 1
ATOM 1053 O O . THR A 1 131 ? -8.067 32.168 20.836 1.00 43.88 131 THR A O 1
ATOM 1056 N N . PRO A 1 132 ? -8.374 30.060 20.154 1.00 46.66 132 PRO A N 1
ATOM 1057 C CA . PRO A 1 132 ? -7.937 30.361 18.803 1.00 46.66 132 PRO A CA 1
ATOM 1058 C C . PRO A 1 132 ? -9.062 31.083 18.057 1.00 46.66 132 PRO A C 1
ATOM 1060 O O . PRO A 1 132 ? -10.173 30.575 17.888 1.00 46.66 132 PRO A O 1
ATOM 1063 N N . VAL A 1 133 ? -8.745 32.297 17.617 1.00 43.91 133 VAL A N 1
ATOM 1064 C CA . VAL A 1 133 ? -9.547 33.119 16.713 1.00 43.91 133 VAL A CA 1
ATOM 1065 C C . VAL A 1 133 ? -9.901 32.306 15.465 1.00 43.91 133 VAL A C 1
ATOM 1067 O O . VAL A 1 133 ? -9.038 31.915 14.678 1.00 43.91 133 VAL A O 1
ATOM 1070 N N . CYS A 1 134 ? -11.199 32.066 15.289 1.00 39.59 134 CYS A N 1
ATOM 1071 C CA . CYS A 1 134 ? -11.790 31.489 14.090 1.00 39.59 134 CYS A CA 1
ATOM 1072 C C . CYS A 1 134 ? -11.599 32.463 12.917 1.00 39.59 134 CYS A C 1
ATOM 1074 O O . CYS A 1 134 ? -12.345 33.431 12.756 1.00 39.59 134 CYS A O 1
ATOM 1076 N N . THR A 1 135 ? -10.570 32.223 12.104 1.00 47.41 135 THR A N 1
ATOM 1077 C CA . THR A 1 135 ? -10.352 32.942 10.848 1.00 47.41 135 THR A CA 1
ATOM 1078 C C . THR A 1 135 ? -11.203 32.297 9.759 1.00 47.41 135 THR A C 1
ATOM 1080 O O . THR A 1 135 ? -10.935 31.205 9.261 1.00 47.41 135 THR A O 1
ATOM 1083 N N . LYS A 1 136 ? -12.289 32.980 9.401 1.00 44.94 136 LYS A N 1
ATOM 1084 C CA . LYS A 1 136 ? -13.152 32.599 8.287 1.00 44.94 136 LYS A CA 1
ATOM 1085 C C . LYS A 1 136 ? -12.376 32.717 6.965 1.00 44.94 136 LYS A C 1
ATOM 1087 O O . LYS A 1 136 ? -12.062 33.813 6.521 1.00 44.94 136 LYS A O 1
ATOM 1092 N N . GLY A 1 137 ? -12.128 31.580 6.318 1.00 48.47 137 GLY A N 1
ATOM 1093 C CA . GLY A 1 137 ? -12.434 31.411 4.893 1.00 48.47 137 GLY A CA 1
ATOM 1094 C C . GLY A 1 137 ? -11.541 32.057 3.827 1.00 48.47 137 GLY A C 1
ATOM 1095 O O . GLY A 1 137 ? -12.053 32.311 2.739 1.00 48.47 137 GLY A O 1
ATOM 1096 N N . LEU A 1 138 ? -10.236 32.262 4.044 1.00 47.88 138 LEU A N 1
ATOM 1097 C CA . LEU A 1 138 ? -9.329 32.483 2.907 1.00 47.88 138 LEU A CA 1
ATOM 1098 C C . LEU A 1 138 ? -8.975 31.137 2.263 1.00 47.88 138 LEU A C 1
ATOM 1100 O O . LEU A 1 138 ? -8.244 30.331 2.841 1.00 47.88 138 LEU A O 1
ATOM 1104 N N . LYS A 1 139 ? -9.499 30.899 1.053 1.00 49.59 139 LYS A N 1
ATOM 1105 C CA . LYS A 1 139 ? -9.092 29.790 0.180 1.00 49.59 139 LYS A CA 1
ATOM 1106 C C . LYS A 1 139 ? -7.580 29.883 -0.038 1.00 49.59 139 LYS A C 1
ATOM 1108 O O . LYS A 1 139 ? -7.124 30.724 -0.809 1.00 49.59 139 LYS A O 1
ATOM 1113 N N . ARG A 1 140 ? -6.802 29.051 0.662 1.00 56.69 140 ARG A N 1
ATOM 1114 C CA . ARG A 1 140 ? -5.360 28.960 0.416 1.00 56.69 140 ARG A CA 1
ATOM 1115 C C . ARG A 1 140 ? -5.161 28.435 -1.009 1.00 56.69 140 ARG A C 1
ATOM 1117 O O . ARG A 1 140 ? -5.809 27.446 -1.366 1.00 56.69 140 ARG A O 1
ATOM 1124 N N . PRO A 1 141 ? -4.318 29.081 -1.828 1.00 60.56 141 PRO A N 1
ATOM 1125 C CA . PRO A 1 141 ? -3.941 28.530 -3.120 1.00 60.56 141 PRO A CA 1
ATOM 1126 C C . PRO A 1 141 ? -3.339 27.141 -2.892 1.00 60.56 141 PRO A C 1
ATOM 1128 O O . PRO A 1 141 ? -2.601 26.934 -1.926 1.00 60.56 141 PRO A O 1
ATOM 1131 N N . LYS A 1 142 ? -3.704 26.181 -3.747 1.00 58.06 142 LYS A N 1
ATOM 1132 C CA . LYS A 1 142 ? -3.113 24.840 -3.755 1.00 58.06 142 LYS A CA 1
ATOM 1133 C C . LYS A 1 142 ? -1.641 24.994 -4.146 1.00 58.06 142 LYS A C 1
ATOM 1135 O O . LYS A 1 142 ? -1.325 24.977 -5.329 1.00 58.06 142 LYS A O 1
ATOM 1140 N N . GLN A 1 143 ? -0.775 25.249 -3.168 1.00 66.19 143 GLN A N 1
ATOM 1141 C CA . GLN A 1 143 ? 0.667 25.181 -3.371 1.00 66.19 143 GLN A CA 1
ATOM 1142 C C . GLN A 1 143 ? 1.006 23.756 -3.786 1.00 66.19 143 GLN A C 1
ATOM 1144 O O . GLN A 1 143 ? 0.465 22.805 -3.207 1.00 66.19 143 GLN A O 1
ATOM 1149 N N . SER A 1 144 ? 1.853 23.632 -4.805 1.00 74.12 144 SER A N 1
ATOM 1150 C CA . SER A 1 144 ? 2.284 22.334 -5.296 1.00 74.12 144 SER A CA 1
ATOM 1151 C C . SER A 1 144 ? 2.954 21.569 -4.159 1.00 74.12 144 SER A C 1
ATOM 1153 O O . SER A 1 144 ? 3.567 22.163 -3.265 1.00 74.12 144 SER A O 1
ATOM 1155 N N . ILE A 1 145 ? 2.812 20.245 -4.151 1.00 67.25 145 ILE A N 1
ATOM 1156 C CA . ILE A 1 145 ? 3.444 19.403 -3.129 1.00 67.25 145 ILE A CA 1
ATOM 1157 C C . ILE A 1 145 ? 4.964 19.622 -3.160 1.00 67.25 145 ILE A C 1
ATOM 1159 O O . ILE A 1 145 ? 5.585 19.730 -2.105 1.00 67.25 145 ILE A O 1
ATOM 1163 N N . GLU A 1 146 ? 5.539 19.810 -4.349 1.00 68.88 146 GLU A N 1
ATOM 1164 C CA . GLU A 1 146 ? 6.951 20.135 -4.551 1.00 68.88 146 GLU A CA 1
ATOM 1165 C C . GLU A 1 146 ? 7.366 21.437 -3.844 1.00 68.88 146 GLU A C 1
ATOM 1167 O O . GLU A 1 146 ? 8.389 21.461 -3.159 1.00 68.88 146 GLU A O 1
ATOM 1172 N N . ASP A 1 147 ? 6.541 22.487 -3.915 1.00 74.94 147 ASP A N 1
ATOM 1173 C CA . ASP A 1 147 ? 6.819 23.775 -3.261 1.00 74.94 147 ASP A CA 1
ATOM 1174 C C . ASP A 1 147 ? 6.785 23.650 -1.733 1.00 74.94 147 ASP A C 1
ATOM 1176 O O . ASP A 1 147 ? 7.581 24.263 -1.015 1.00 74.94 147 ASP A O 1
ATOM 1180 N N . ARG A 1 148 ? 5.868 22.820 -1.215 1.00 73.88 148 ARG A N 1
ATOM 1181 C CA . ARG A 1 148 ? 5.778 22.535 0.224 1.00 73.88 148 ARG A CA 1
ATOM 1182 C C . ARG A 1 148 ? 7.025 21.804 0.718 1.00 73.88 148 ARG A C 1
ATOM 1184 O O . ARG A 1 148 ? 7.491 22.107 1.814 1.00 73.88 148 ARG A O 1
ATOM 1191 N N . TRP A 1 149 ? 7.571 20.881 -0.073 1.00 75.19 149 TRP A N 1
ATOM 1192 C CA . TRP A 1 149 ? 8.783 20.140 0.282 1.00 75.19 149 TRP A CA 1
ATOM 1193 C C . TRP A 1 149 ? 10.048 20.991 0.205 1.00 75.19 149 TRP A C 1
ATOM 1195 O O . TRP A 1 149 ? 10.875 20.894 1.111 1.00 75.19 149 TRP A O 1
ATOM 1205 N N . GLY A 1 150 ? 10.171 21.867 -0.798 1.00 75.31 150 GLY A N 1
ATOM 1206 C CA . GLY A 1 150 ? 11.286 22.817 -0.887 1.00 75.31 150 GLY A CA 1
ATOM 1207 C C . GLY A 1 150 ? 11.400 23.672 0.377 1.00 75.31 150 GLY A C 1
ATOM 1208 O O . GLY A 1 150 ? 12.426 23.662 1.052 1.00 75.31 150 GLY A O 1
ATOM 1209 N N . ALA A 1 151 ? 10.284 24.274 0.802 1.00 75.62 151 ALA A N 1
ATOM 1210 C CA . ALA A 1 151 ? 10.244 25.096 2.011 1.00 75.62 151 ALA A CA 1
ATOM 1211 C C . ALA A 1 151 ? 10.547 24.321 3.311 1.00 75.62 151 ALA A C 1
ATOM 1213 O O . ALA A 1 151 ? 10.974 24.912 4.304 1.00 75.62 151 ALA A O 1
ATOM 1214 N N . VAL A 1 152 ? 10.294 23.008 3.348 1.00 72.19 152 VAL A N 1
ATOM 1215 C CA . VAL A 1 152 ? 10.634 22.154 4.498 1.00 72.19 152 VAL A CA 1
ATOM 1216 C C . VAL A 1 152 ? 12.131 21.850 4.525 1.00 72.19 152 VAL A C 1
ATOM 1218 O O . VAL A 1 152 ? 12.739 21.932 5.591 1.00 72.19 152 VAL A O 1
ATOM 1221 N N . ILE A 1 153 ? 12.732 21.543 3.373 1.00 74.44 153 ILE A N 1
ATOM 1222 C CA . ILE A 1 153 ? 14.175 21.294 3.257 1.00 74.44 153 ILE A CA 1
ATOM 1223 C C . ILE A 1 153 ? 14.968 22.550 3.624 1.00 74.44 153 ILE A C 1
ATOM 1225 O O . ILE A 1 153 ? 15.927 22.453 4.392 1.00 74.44 153 ILE A O 1
ATOM 1229 N N . ASP A 1 154 ? 14.530 23.720 3.162 1.00 76.06 154 ASP A N 1
ATOM 1230 C CA . ASP A 1 154 ? 15.166 24.994 3.503 1.00 76.06 154 ASP A CA 1
ATOM 1231 C C . ASP A 1 154 ? 15.101 25.256 5.011 1.00 76.06 154 ASP A C 1
ATOM 1233 O O . ASP A 1 154 ? 16.116 25.554 5.630 1.00 76.06 154 ASP A O 1
ATOM 1237 N N . LYS A 1 155 ? 13.950 25.012 5.656 1.00 75.69 155 LYS A N 1
ATOM 1238 C CA . LYS A 1 155 ? 13.816 25.143 7.119 1.00 75.69 155 LYS A CA 1
ATOM 1239 C C . LYS A 1 155 ? 14.703 24.179 7.900 1.00 75.69 155 LYS A C 1
ATOM 1241 O O . LYS A 1 155 ? 15.208 24.556 8.953 1.00 75.69 155 LYS A O 1
ATOM 1246 N N . ILE A 1 156 ? 14.869 22.939 7.434 1.00 67.88 156 ILE A N 1
ATOM 1247 C CA . ILE A 1 156 ? 15.770 21.965 8.073 1.00 67.88 156 ILE A CA 1
ATOM 1248 C C . ILE A 1 156 ? 17.224 22.414 7.909 1.00 67.88 156 ILE A C 1
ATOM 1250 O O . ILE A 1 156 ? 17.997 22.327 8.860 1.00 67.88 156 ILE A O 1
ATOM 1254 N N . THR A 1 157 ? 17.583 22.917 6.730 1.00 78.31 157 THR A N 1
ATOM 1255 C CA . THR A 1 157 ? 18.934 23.402 6.418 1.00 78.31 157 THR A CA 1
ATOM 1256 C C . THR A 1 157 ? 19.265 24.661 7.224 1.00 78.31 157 THR A C 1
ATOM 1258 O O . THR A 1 157 ? 20.343 24.749 7.816 1.00 78.31 157 THR A O 1
ATOM 1261 N N . ASP A 1 158 ? 18.316 25.588 7.349 1.00 77.81 158 ASP A N 1
ATOM 1262 C CA . ASP A 1 158 ? 18.430 26.780 8.192 1.00 77.81 158 ASP A CA 1
ATOM 1263 C C . ASP A 1 158 ? 18.498 26.419 9.677 1.00 77.81 158 ASP A C 1
ATOM 1265 O O . ASP A 1 158 ? 19.339 26.951 10.398 1.00 77.81 158 ASP A O 1
ATOM 1269 N N . ALA A 1 159 ? 17.672 25.479 10.150 1.00 70.19 159 ALA A N 1
ATOM 1270 C CA . ALA A 1 159 ? 17.717 25.008 11.535 1.00 70.19 159 ALA A CA 1
ATOM 1271 C C . ALA A 1 159 ? 19.039 24.293 11.857 1.00 70.19 159 ALA A C 1
ATOM 1273 O O . ALA A 1 159 ? 19.590 24.478 12.942 1.00 70.19 159 ALA A O 1
ATOM 1274 N N . ALA A 1 160 ? 19.576 23.519 10.910 1.00 67.31 160 ALA A N 1
ATOM 1275 C CA . ALA A 1 160 ? 20.893 22.904 11.032 1.00 67.31 160 ALA A CA 1
ATOM 1276 C C . ALA A 1 160 ? 22.016 23.955 11.048 1.00 67.31 160 ALA A C 1
ATOM 1278 O O . ALA A 1 160 ? 22.983 23.799 11.787 1.00 67.31 160 ALA A O 1
ATOM 1279 N N . SER A 1 161 ? 21.865 25.046 10.292 1.00 77.50 161 SER A N 1
ATOM 1280 C CA . SER A 1 161 ? 22.840 26.144 10.232 1.00 77.50 161 SER A CA 1
ATOM 1281 C C . SER A 1 161 ? 22.786 27.063 11.459 1.00 77.50 161 SER A C 1
ATOM 1283 O O . SER A 1 161 ? 23.812 27.587 11.886 1.00 77.50 161 SER A O 1
ATOM 1285 N N . GLN A 1 162 ? 21.603 27.250 12.052 1.00 72.12 162 GLN A N 1
ATOM 1286 C CA . GLN A 1 162 ? 21.395 28.074 13.249 1.00 72.12 162 GLN A CA 1
ATOM 1287 C C . GLN A 1 162 ? 21.702 27.334 14.554 1.00 72.12 162 GLN A C 1
ATOM 1289 O O . GLN A 1 162 ? 21.845 27.973 15.597 1.00 72.12 162 GLN A O 1
ATOM 1294 N N . SER A 1 163 ? 21.840 26.005 14.522 1.00 62.19 163 SER A N 1
ATOM 1295 C CA . SER A 1 163 ? 22.264 25.215 15.680 1.00 62.19 163 SER A CA 1
ATOM 1296 C C . SER A 1 163 ? 23.778 25.327 15.889 1.00 62.19 163 SER A C 1
ATOM 1298 O O . SER A 1 163 ? 24.535 24.365 15.779 1.00 62.19 163 SER A O 1
ATOM 1300 N N . GLN A 1 164 ? 24.244 26.537 16.201 1.00 60.19 164 GLN A N 1
ATOM 1301 C CA . GLN A 1 164 ? 25.529 26.701 16.860 1.00 60.19 164 GLN A CA 1
ATOM 1302 C C . GLN A 1 164 ? 25.367 26.418 18.356 1.00 60.19 164 GLN A C 1
ATOM 1304 O O . GLN A 1 164 ? 24.759 27.185 19.094 1.00 60.19 164 GLN A O 1
ATOM 1309 N N . VAL A 1 165 ? 26.001 25.322 18.777 1.00 57.22 165 VAL A N 1
ATOM 1310 C CA . VAL A 1 165 ? 26.669 25.174 20.075 1.00 57.22 165 VAL A CA 1
ATOM 1311 C C . VAL A 1 165 ? 25.760 25.312 21.306 1.00 57.22 165 VAL A C 1
ATOM 1313 O O . VAL A 1 165 ? 25.679 26.355 21.943 1.00 57.22 165 VAL A O 1
ATOM 1316 N N . SER A 1 166 ? 25.207 24.190 21.768 1.00 51.31 166 SER A N 1
ATOM 1317 C CA . SER A 1 166 ? 25.402 23.814 23.174 1.00 51.31 166 SER A CA 1
ATOM 1318 C C . SER A 1 166 ? 25.242 22.308 23.378 1.00 51.31 166 SER A C 1
ATOM 1320 O O . SER A 1 166 ? 24.409 21.637 22.780 1.00 51.31 166 SER A O 1
ATOM 1322 N N . VAL A 1 167 ? 26.148 21.801 24.203 1.00 54.22 167 VAL A N 1
ATOM 1323 C CA . VAL A 1 167 ? 26.442 20.416 24.564 1.00 54.22 167 VAL A CA 1
ATOM 1324 C C . VAL A 1 167 ? 25.211 19.700 25.134 1.00 54.22 167 VAL A C 1
ATOM 1326 O O . VAL A 1 167 ? 25.010 19.702 26.343 1.00 54.22 167 VAL A O 1
ATOM 1329 N N . VAL A 1 168 ? 24.387 19.065 24.298 1.00 50.22 168 VAL A N 1
ATOM 1330 C CA . VAL A 1 168 ? 23.375 18.098 24.754 1.00 50.22 168 VAL A CA 1
ATOM 1331 C C . VAL A 1 168 ? 23.215 17.011 23.693 1.00 50.22 168 VAL A C 1
ATOM 1333 O O . VAL A 1 168 ? 22.564 17.245 22.686 1.00 50.22 168 VAL A O 1
ATOM 1336 N N . ALA A 1 169 ? 23.814 15.845 23.966 1.00 57.97 169 ALA A N 1
ATOM 1337 C CA . ALA A 1 169 ? 23.740 14.582 23.224 1.00 57.97 169 ALA A CA 1
ATOM 1338 C C . ALA A 1 169 ? 24.062 14.667 21.717 1.00 57.97 169 ALA A C 1
ATOM 1340 O O . ALA A 1 169 ? 23.367 15.317 20.947 1.00 57.97 169 ALA A O 1
ATOM 1341 N N . GLU A 1 170 ? 25.089 13.937 21.275 1.00 68.88 170 GLU A N 1
ATOM 1342 C CA . GLU A 1 170 ? 25.372 13.674 19.855 1.00 68.88 170 GLU A CA 1
ATOM 1343 C C . GLU A 1 170 ? 24.245 12.838 19.223 1.00 68.88 170 GLU A C 1
ATOM 1345 O O . GLU A 1 170 ? 24.402 11.668 18.871 1.00 68.88 170 GLU A O 1
ATOM 1350 N N . GLU A 1 171 ? 23.053 13.411 19.105 1.00 76.25 171 GLU A N 1
ATOM 1351 C CA . GLU A 1 171 ? 21.993 12.808 18.330 1.00 76.25 171 GLU A CA 1
ATOM 1352 C C . GLU A 1 171 ? 22.430 12.851 16.867 1.00 76.25 171 GLU A C 1
ATOM 1354 O O . GLU A 1 171 ? 22.603 13.912 16.268 1.00 76.25 171 GLU A O 1
ATOM 1359 N N . SER A 1 172 ? 22.635 11.665 16.291 1.00 84.44 172 SER A N 1
ATOM 1360 C CA . SER A 1 172 ? 22.898 11.512 14.863 1.00 84.44 172 SER A CA 1
ATOM 1361 C C . SER A 1 172 ? 21.881 12.326 14.059 1.00 84.44 172 SER A C 1
ATOM 1363 O O . SER A 1 172 ? 20.693 12.332 14.390 1.00 84.44 172 SER A O 1
ATOM 1365 N N . ALA A 1 173 ? 22.309 12.954 12.962 1.00 82.94 173 ALA A N 1
ATOM 1366 C CA . ALA A 1 173 ? 21.418 13.688 12.058 1.00 82.94 173 ALA A CA 1
ATOM 1367 C C . ALA A 1 173 ? 20.184 12.860 11.634 1.00 82.94 173 ALA A C 1
ATOM 1369 O O . ALA A 1 173 ? 19.101 13.407 11.434 1.00 82.94 173 ALA A O 1
ATOM 1370 N N . ALA A 1 174 ? 20.315 11.528 11.579 1.00 83.12 174 ALA A N 1
ATOM 1371 C CA . ALA A 1 174 ? 19.202 10.613 11.337 1.00 83.12 174 ALA A CA 1
ATOM 1372 C C . ALA A 1 174 ? 18.136 10.633 12.453 1.00 83.12 174 ALA A C 1
ATOM 1374 O O . ALA A 1 174 ? 16.946 10.550 12.160 1.00 83.12 174 ALA A O 1
ATOM 1375 N N . SER A 1 175 ? 18.542 10.775 13.718 1.00 87.00 175 SER A N 1
ATOM 1376 C CA . SER A 1 175 ? 17.641 10.896 14.874 1.00 87.00 175 SER A CA 1
ATOM 1377 C C . SER A 1 175 ? 16.873 12.218 14.844 1.00 87.00 175 SER A C 1
ATOM 1379 O O . SER A 1 175 ? 15.650 12.227 14.994 1.00 87.00 175 SER A O 1
ATOM 1381 N N . LEU A 1 176 ? 17.569 13.327 14.563 1.00 86.88 176 LEU A N 1
ATOM 1382 C CA . LEU A 1 176 ? 16.943 14.646 14.410 1.00 86.88 176 LEU A CA 1
ATOM 1383 C C . LEU A 1 176 ? 15.919 14.645 13.270 1.00 86.88 176 LEU A C 1
ATOM 1385 O O . LEU A 1 176 ? 14.785 15.093 13.450 1.00 86.88 176 LEU A O 1
ATOM 1389 N N . PHE A 1 177 ? 16.284 14.065 12.125 1.00 86.94 177 PHE A N 1
ATOM 1390 C CA . PHE A 1 177 ? 15.373 13.898 10.997 1.00 86.94 177 PHE A CA 1
ATOM 1391 C C . PHE A 1 177 ? 14.177 12.997 11.339 1.00 86.94 177 PHE A C 1
ATOM 1393 O O . PHE A 1 177 ? 13.040 13.345 11.027 1.00 86.94 177 PHE A O 1
ATOM 1400 N N . GLY A 1 178 ? 14.401 11.875 12.030 1.00 91.06 178 GLY A N 1
ATOM 1401 C CA . GLY A 1 178 ? 13.334 10.967 12.459 1.00 91.06 178 GLY A CA 1
ATOM 1402 C C . GLY A 1 178 ? 12.330 11.633 13.403 1.00 91.06 178 GLY A C 1
ATOM 1403 O O . GLY A 1 178 ? 11.118 11.487 13.228 1.00 91.06 178 GLY A O 1
ATOM 1404 N N . ARG A 1 179 ? 12.814 12.433 14.362 1.00 90.25 179 ARG A N 1
ATOM 1405 C CA . ARG A 1 179 ? 11.964 13.237 15.256 1.00 90.25 179 ARG A CA 1
ATOM 1406 C C . ARG A 1 179 ? 11.167 14.290 14.496 1.00 90.25 179 ARG A C 1
ATOM 1408 O O . ARG A 1 179 ? 9.970 14.433 14.743 1.00 90.25 179 ARG A O 1
ATOM 1415 N N . PHE A 1 180 ? 11.813 15.001 13.571 1.00 91.69 180 PHE A N 1
ATOM 1416 C CA . PHE A 1 180 ? 11.144 15.983 12.721 1.00 91.69 180 PHE A CA 1
ATOM 1417 C C . PHE A 1 180 ? 10.026 15.335 11.898 1.00 91.69 180 PHE A C 1
ATOM 1419 O O . PHE A 1 180 ? 8.884 15.788 11.967 1.00 91.69 180 PHE A O 1
ATOM 1426 N N . LEU A 1 181 ? 10.331 14.245 11.186 1.00 92.50 181 LEU A N 1
ATOM 1427 C CA . LEU A 1 181 ? 9.350 13.520 10.382 1.00 92.50 181 LEU A CA 1
ATOM 1428 C C . LEU A 1 181 ? 8.170 13.054 11.226 1.00 92.50 181 LEU A C 1
ATOM 1430 O O . LEU A 1 181 ? 7.033 13.300 10.849 1.00 92.50 181 LEU A O 1
ATOM 1434 N N . THR A 1 182 ? 8.422 12.438 12.381 1.00 92.06 182 THR A N 1
ATOM 1435 C CA . THR A 1 182 ? 7.349 11.927 13.249 1.00 92.06 182 THR A CA 1
ATOM 1436 C C . THR A 1 182 ? 6.405 13.051 13.685 1.00 92.06 182 THR A C 1
ATOM 1438 O O . THR A 1 182 ? 5.189 12.916 13.578 1.00 92.06 182 THR A O 1
ATOM 1441 N N . LYS A 1 183 ? 6.965 14.194 14.103 1.00 94.12 183 LYS A N 1
ATOM 1442 C CA . LYS A 1 183 ? 6.190 15.370 14.523 1.00 94.12 183 LYS A CA 1
ATOM 1443 C C . LYS A 1 183 ? 5.400 16.002 13.377 1.00 94.12 183 LYS A C 1
ATOM 1445 O O . LYS A 1 183 ? 4.334 16.570 13.606 1.00 94.12 183 LYS A O 1
ATOM 1450 N N . GLU A 1 184 ? 5.935 15.972 12.161 1.00 93.12 184 GLU A N 1
ATOM 1451 C CA . GLU A 1 184 ? 5.250 16.535 10.998 1.00 93.12 184 GLU A CA 1
ATOM 1452 C C . GLU A 1 184 ? 4.158 15.595 10.479 1.00 93.12 184 GLU A C 1
ATOM 1454 O O . GLU A 1 184 ? 3.068 16.050 10.144 1.00 93.12 184 GLU A O 1
ATOM 1459 N N . MET A 1 185 ? 4.406 14.287 10.496 1.00 94.38 185 MET A N 1
ATOM 1460 C CA . MET A 1 185 ? 3.436 13.260 10.124 1.00 94.38 185 MET A CA 1
ATOM 1461 C C . MET A 1 185 ? 2.208 13.242 11.037 1.00 94.38 185 MET A C 1
ATOM 1463 O O . MET A 1 185 ? 1.104 13.058 10.542 1.00 94.38 185 MET A O 1
ATOM 1467 N N . GLU A 1 186 ? 2.372 13.512 12.335 1.00 95.25 186 GLU A N 1
ATOM 1468 C CA . GLU A 1 186 ? 1.261 13.610 13.297 1.00 95.25 186 GLU A CA 1
ATOM 1469 C C . GLU A 1 186 ? 0.244 14.713 12.937 1.00 95.25 186 GLU A C 1
ATOM 1471 O O . GLU A 1 186 ? -0.908 14.672 13.363 1.00 95.25 186 GLU A O 1
ATOM 1476 N N . LYS A 1 187 ? 0.641 15.693 12.115 1.00 93.12 187 LYS A N 1
ATOM 1477 C CA . LYS A 1 187 ? -0.246 16.767 11.638 1.00 93.12 187 LYS A CA 1
ATOM 1478 C C . LYS A 1 187 ? -0.994 16.415 10.352 1.00 93.12 187 LYS A C 1
ATOM 1480 O O . LYS A 1 187 ? -1.845 17.197 9.929 1.00 93.12 187 LYS A O 1
ATOM 1485 N N . MET A 1 188 ? -0.639 15.308 9.705 1.00 92.88 188 MET A N 1
ATOM 1486 C CA . MET A 1 188 ? -1.192 14.883 8.421 1.00 92.88 188 MET A CA 1
ATOM 1487 C C . MET A 1 188 ? -2.227 13.774 8.617 1.00 92.88 188 MET A C 1
ATOM 1489 O O . MET A 1 188 ? -2.167 13.014 9.586 1.00 92.88 188 MET A O 1
ATOM 1493 N N . SER A 1 189 ? -3.165 13.666 7.677 1.00 96.88 189 SER A N 1
ATOM 1494 C CA . SER A 1 189 ? -4.100 12.536 7.634 1.00 96.88 189 SER A CA 1
ATOM 1495 C C . SER A 1 189 ? -3.374 11.212 7.359 1.00 96.88 189 SER A C 1
ATOM 1497 O O . SER A 1 189 ? -2.288 11.209 6.782 1.00 96.88 189 SER A O 1
ATOM 1499 N N . ASP A 1 190 ? -3.972 10.080 7.742 1.00 93.06 190 ASP A N 1
ATOM 1500 C CA . ASP A 1 190 ? -3.367 8.751 7.545 1.00 93.06 190 ASP A CA 1
ATOM 1501 C C . ASP A 1 190 ? -2.985 8.478 6.077 1.00 93.06 190 ASP A C 1
ATOM 1503 O O . ASP A 1 190 ? -1.928 7.905 5.813 1.00 93.06 190 ASP A O 1
ATOM 1507 N N . ASP A 1 191 ? -3.803 8.932 5.123 1.00 89.94 191 ASP A N 1
ATOM 1508 C CA . ASP A 1 191 ? -3.530 8.757 3.692 1.00 89.94 191 ASP A CA 1
ATOM 1509 C C . ASP A 1 191 ? -2.301 9.578 3.246 1.00 89.94 191 ASP A C 1
ATOM 1511 O O . ASP A 1 191 ? -1.429 9.065 2.543 1.00 89.94 191 ASP A O 1
ATOM 1515 N N . GLU A 1 192 ? -2.176 10.829 3.708 1.00 92.19 192 GLU A N 1
ATOM 1516 C CA . GLU A 1 192 ? -1.002 11.676 3.443 1.00 92.19 192 GLU A CA 1
ATOM 1517 C C . GLU A 1 192 ? 0.260 11.104 4.104 1.00 92.19 192 GLU A C 1
ATOM 1519 O O . GLU A 1 192 ? 1.338 11.103 3.511 1.00 92.19 192 GLU A O 1
ATOM 1524 N N . GLN A 1 193 ? 0.139 10.572 5.323 1.00 94.25 193 GLN A N 1
ATOM 1525 C CA . GLN A 1 193 ? 1.252 9.927 6.015 1.00 94.25 193 GLN A CA 1
ATOM 1526 C C . GLN A 1 193 ? 1.812 8.744 5.221 1.00 94.25 193 GLN A C 1
ATOM 1528 O O . GLN A 1 193 ? 3.031 8.561 5.169 1.00 94.25 193 GLN A O 1
ATOM 1533 N N . ASP A 1 194 ? 0.948 7.929 4.618 1.00 90.50 194 ASP A N 1
ATOM 1534 C CA . ASP A 1 194 ? 1.370 6.781 3.819 1.00 90.50 194 ASP A CA 1
ATOM 1535 C C . ASP A 1 194 ? 2.083 7.210 2.527 1.00 90.50 194 ASP A C 1
ATOM 1537 O O . ASP A 1 194 ? 3.094 6.602 2.158 1.00 90.50 194 ASP A O 1
ATOM 1541 N N . GLU A 1 195 ? 1.652 8.308 1.901 1.00 90.44 195 GLU A N 1
ATOM 1542 C CA . GLU A 1 195 ? 2.351 8.907 0.759 1.00 90.44 195 GLU A CA 1
ATOM 1543 C C . GLU A 1 195 ? 3.751 9.409 1.148 1.00 90.44 195 GLU A C 1
ATOM 1545 O O . GLU A 1 195 ? 4.740 9.083 0.482 1.00 90.44 195 GLU A O 1
ATOM 1550 N N . VAL A 1 196 ? 3.872 10.113 2.282 1.00 91.81 196 VAL A N 1
ATOM 1551 C CA . VAL A 1 196 ? 5.171 10.578 2.798 1.00 91.81 196 VAL A CA 1
ATOM 1552 C C . VAL A 1 196 ? 6.101 9.405 3.119 1.00 91.81 196 VAL A C 1
ATOM 1554 O O . VAL A 1 196 ? 7.271 9.428 2.727 1.00 91.81 196 VAL A O 1
ATOM 1557 N N . LYS A 1 197 ? 5.607 8.344 3.776 1.00 91.69 197 LYS A N 1
ATOM 1558 C CA . LYS A 1 197 ? 6.406 7.131 4.052 1.00 91.69 197 LYS A CA 1
ATOM 1559 C C . LYS A 1 197 ? 6.931 6.515 2.763 1.00 91.69 197 LYS A C 1
ATOM 1561 O O . LYS A 1 197 ? 8.106 6.151 2.693 1.00 91.69 197 LYS A O 1
ATOM 1566 N N . PHE A 1 198 ? 6.070 6.393 1.752 1.00 91.25 198 PHE A N 1
ATOM 1567 C CA . PHE A 1 198 ? 6.435 5.800 0.471 1.00 91.25 198 PHE A CA 1
ATOM 1568 C C . PHE A 1 198 ? 7.507 6.630 -0.247 1.00 91.25 198 PHE A C 1
ATOM 1570 O O . PHE A 1 198 ? 8.501 6.076 -0.722 1.00 91.25 198 PHE A O 1
ATOM 1577 N N . ALA A 1 199 ? 7.361 7.958 -0.257 1.00 92.00 199 ALA A N 1
ATOM 1578 C CA . ALA A 1 199 ? 8.339 8.870 -0.842 1.00 92.00 199 ALA A CA 1
ATOM 1579 C C . ALA A 1 199 ? 9.708 8.781 -0.142 1.00 92.00 199 ALA A C 1
ATOM 1581 O O . ALA A 1 199 ? 10.732 8.592 -0.806 1.00 92.00 199 ALA A O 1
ATOM 1582 N N . VAL A 1 200 ? 9.733 8.838 1.196 1.00 92.44 200 VAL A N 1
ATOM 1583 C CA . VAL A 1 200 ? 10.971 8.725 1.988 1.00 92.44 200 VAL A CA 1
ATOM 1584 C C . VAL A 1 200 ? 11.645 7.369 1.758 1.00 92.44 200 VAL A C 1
ATOM 1586 O O . VAL A 1 200 ? 12.856 7.310 1.540 1.00 92.44 200 VAL A O 1
ATOM 1589 N N . PHE A 1 201 ? 10.880 6.274 1.744 1.00 92.56 201 PHE A N 1
ATOM 1590 C CA . PHE A 1 201 ? 11.418 4.938 1.484 1.00 92.56 201 PHE A CA 1
ATOM 1591 C C . PHE A 1 201 ? 12.055 4.832 0.090 1.00 92.56 201 PHE A C 1
ATOM 1593 O O . PHE A 1 201 ? 13.177 4.337 -0.038 1.00 92.56 201 PHE A O 1
ATOM 1600 N N . ASN A 1 202 ? 11.391 5.344 -0.949 1.00 87.94 202 ASN A N 1
ATOM 1601 C CA . ASN A 1 202 ? 11.924 5.331 -2.314 1.00 87.94 202 ASN A CA 1
ATOM 1602 C C . ASN A 1 202 ? 13.193 6.179 -2.455 1.00 87.94 202 ASN A C 1
ATOM 1604 O O . ASN A 1 202 ? 14.149 5.759 -3.118 1.00 87.94 202 ASN A O 1
ATOM 1608 N N . ALA A 1 203 ? 13.245 7.339 -1.798 1.00 90.31 203 ALA A N 1
ATOM 1609 C CA . ALA A 1 203 ? 14.445 8.168 -1.759 1.00 90.31 203 ALA A CA 1
ATOM 1610 C C . ALA A 1 203 ? 15.622 7.412 -1.116 1.00 90.31 203 ALA A C 1
ATOM 1612 O O . ALA A 1 203 ? 16.714 7.354 -1.686 1.00 90.31 203 ALA A O 1
ATOM 1613 N N . LEU A 1 204 ? 15.388 6.739 0.017 1.00 90.94 204 LEU A N 1
ATOM 1614 C CA . LEU A 1 204 ? 16.405 5.925 0.690 1.00 90.94 204 LEU A CA 1
ATOM 1615 C C . LEU A 1 204 ? 16.894 4.756 -0.177 1.00 90.94 204 LEU A C 1
ATOM 1617 O O . LEU A 1 204 ? 18.099 4.502 -0.238 1.00 90.94 204 LEU A O 1
ATOM 1621 N N . GLN A 1 205 ? 15.996 4.071 -0.891 1.00 89.94 205 GLN A N 1
ATOM 1622 C CA . GLN A 1 205 ? 16.374 3.007 -1.830 1.00 89.94 205 GLN A CA 1
ATOM 1623 C C . GLN A 1 205 ? 17.230 3.537 -2.983 1.00 89.94 205 GLN A C 1
ATOM 1625 O O . GLN A 1 205 ? 18.214 2.902 -3.370 1.00 89.94 205 GLN A O 1
ATOM 1630 N N . THR A 1 206 ? 16.902 4.722 -3.496 1.00 92.00 206 THR A N 1
ATOM 1631 C CA . THR A 1 206 ? 17.658 5.374 -4.572 1.00 92.00 206 THR A CA 1
ATOM 1632 C C . THR A 1 206 ? 19.084 5.690 -4.125 1.00 92.00 206 THR A C 1
ATOM 1634 O O . THR A 1 206 ? 20.044 5.326 -4.807 1.00 92.00 206 THR A O 1
ATOM 1637 N N . VAL A 1 207 ? 19.243 6.277 -2.934 1.00 89.94 207 VAL A N 1
ATOM 1638 C CA . VAL A 1 207 ? 20.561 6.562 -2.341 1.00 89.94 207 VAL A CA 1
ATOM 1639 C C . VAL A 1 207 ? 21.346 5.273 -2.085 1.00 89.94 207 VAL A C 1
ATOM 1641 O O . VAL A 1 207 ? 22.542 5.207 -2.377 1.00 89.94 207 VAL A O 1
ATOM 1644 N N . LYS A 1 208 ? 20.687 4.221 -1.582 1.00 92.12 208 LYS A N 1
ATOM 1645 C CA . LYS A 1 208 ? 21.317 2.914 -1.350 1.00 92.12 208 LYS A CA 1
ATOM 1646 C C . LYS A 1 208 ? 21.840 2.300 -2.651 1.00 92.12 208 LYS A C 1
ATOM 1648 O O . LYS A 1 208 ? 22.982 1.848 -2.689 1.00 92.12 208 LYS A O 1
ATOM 1653 N N . LYS A 1 209 ? 21.037 2.320 -3.721 1.00 92.25 209 LYS A N 1
ATOM 1654 C CA . LYS A 1 209 ? 21.427 1.813 -5.045 1.00 92.25 209 LYS A CA 1
ATOM 1655 C C . LYS A 1 209 ? 22.598 2.607 -5.632 1.00 92.25 209 LYS A C 1
ATOM 1657 O O . LYS A 1 209 ? 23.531 2.008 -6.152 1.00 92.25 209 LYS A O 1
ATOM 1662 N N . ALA A 1 210 ? 22.589 3.933 -5.493 1.00 92.88 210 ALA A N 1
ATOM 1663 C CA . ALA A 1 210 ? 23.679 4.792 -5.957 1.00 92.88 210 ALA A CA 1
ATOM 1664 C C . ALA A 1 210 ? 25.010 4.518 -5.234 1.00 92.88 210 ALA A C 1
ATOM 1666 O O . ALA A 1 210 ? 26.069 4.620 -5.846 1.00 92.88 210 ALA A O 1
ATOM 1667 N N . ARG A 1 211 ? 24.966 4.146 -3.947 1.00 90.81 211 ARG A N 1
ATOM 1668 C CA . ARG A 1 211 ? 26.164 3.771 -3.177 1.00 90.81 211 ARG A CA 1
ATOM 1669 C C . ARG A 1 211 ? 26.733 2.403 -3.549 1.00 90.81 211 ARG A C 1
ATOM 1671 O O . ARG A 1 211 ? 27.936 2.237 -3.450 1.00 90.81 211 ARG A O 1
ATOM 1678 N N . LEU A 1 212 ? 25.893 1.448 -3.948 1.00 93.00 212 LEU A N 1
ATOM 1679 C CA . LEU A 1 212 ? 26.330 0.098 -4.337 1.00 93.00 212 LEU A CA 1
ATOM 1680 C C . LEU A 1 212 ? 26.990 0.045 -5.722 1.00 93.00 212 LEU A C 1
ATOM 1682 O O . LEU A 1 212 ? 27.724 -0.892 -6.004 1.00 93.00 212 LEU A O 1
ATOM 1686 N N . ASN A 1 213 ? 26.720 1.032 -6.577 1.00 90.44 213 ASN A N 1
ATOM 1687 C CA . ASN A 1 213 ? 27.279 1.120 -7.927 1.00 90.44 213 ASN A CA 1
ATOM 1688 C C . ASN A 1 213 ? 28.590 1.935 -7.996 1.00 90.44 213 ASN A C 1
ATOM 1690 O O . ASN A 1 213 ? 29.025 2.277 -9.095 1.00 90.44 213 ASN A O 1
ATOM 1694 N N . LYS A 1 214 ? 29.174 2.300 -6.849 1.00 74.19 214 LYS A N 1
ATOM 1695 C CA . LYS A 1 214 ? 30.456 3.008 -6.723 1.00 74.19 214 LYS A CA 1
ATOM 1696 C C . LYS A 1 214 ? 31.515 2.063 -6.181 1.00 74.19 214 LYS A C 1
ATOM 1698 O O . LYS A 1 214 ? 32.664 2.190 -6.649 1.00 74.19 214 LYS A O 1
#

Foldseek 3Di:
DLVVVCVVVVHDSVVVVVVVVVLVVVLVVQVPDDQPDDDDPDDDPRQRPDPCNVVCVVVCVVPDPPPPPPDPPDPDDDDDDDDPDDPPDDPDPDDDPPDDDDDDDDDDDDDDDDDDDDDDDDDDDDDDDDDPDPDPDDPDPPDDPVNVVVVVVVVLVVVVVPPPDDDDDPDDPVNVVVVVLVVVLVVDDPVVSVVVVVVVVVVVVVVVVVVVVD

Sequence (214 aa):
MWKEVATKLKSDVTTVKKKWRNLRDTFYRESKKPPSGTGNETGEEGQSSWTWFCHLQFLKDVNAPLQTYENSIIEEDGNRECTREQVTFPENTSEVEIFIQNEAESAENSTTPIQIVEVQKPVSSRTLGSTPVCTKGLKRPKQSIEDRWGAVIDKITDAASQSQVSVVAEESAASLFGRFLTKEMEKMSDDEQDEVKFAVFNALQTVKKARLNK

Secondary structure (DSSP, 8-state):
-HHHHHHHTTS-HHHHHHHHHHHHHHHHHHHTSPP--SS--SS-----S-TTTGGGTTHHHHTS--------------------------------------------------PPP------PPPPPP---------------HHHHHHHHHHHHHHHHHH-----S----HHHHHHHHHHHHHTTS-HHHHHHHHHHHHHHHHHHHHHHHT-

pLDDT: mean 70.59, std 20.48, range [34.75, 98.19]